Protein AF-A0A353GJW1-F1 (afdb_monomer)

Foldseek 3Di:
DAFEEEEEWFADPQAAIFHLLLLLLLVVLCVVLRHHYAYEYAQAKTPFDADPVVRDTPPPDIDGRQVRVCVSVVNRYDYLQPDDLVVGQEYEYGHGNSNLRRQADDPGHGNPSVLVNLVRCQVVLHAYEYEALRVLNVLQNCLVVQAEFEQADDPVSQVSSVVSNYHYDHDALLAWDADPVSNYIYHNQVVHDPDSVSNSNHSSNRSVSNSVND

Sequence (214 aa):
MPKKIAVVLAGCGRMDGSEVHESTLSLLYLAQGGALYHCFAPNDPQVAVIDNLTGKVSEGATRNQMVEAARIARGKIQPLADLEPSEFDGLVVPGGSGGFKNLSVGPGNVHPQLRRVVEGFYNAGKPMAFICIAPVLAARVLGVQGVELTIGNDAETAAEIERTGAHHIVARVNECVADETLKVVSTPAYMLGPGIADIAAGIQSCIKKLLSWA

Structure (mmCIF, N/CA/C/O backbone):
data_AF-A0A353GJW1-F1
#
_entry.id   AF-A0A353GJW1-F1
#
loop_
_atom_site.group_PDB
_atom_site.id
_atom_site.type_symbol
_atom_site.label_atom_id
_atom_site.label_alt_id
_atom_site.label_comp_id
_atom_site.label_asym_id
_atom_site.label_entity_id
_atom_site.label_seq_id
_atom_site.pdbx_PDB_ins_code
_atom_site.Cartn_x
_atom_site.Cartn_y
_atom_site.Cartn_z
_atom_site.occupancy
_atom_site.B_iso_or_equiv
_atom_site.auth_seq_id
_atom_site.auth_comp_id
_atom_site.auth_asym_id
_atom_site.auth_atom_id
_atom_site.pdbx_PDB_model_num
ATOM 1 N N . MET A 1 1 ? -19.516 -8.562 14.162 1.00 74.81 1 MET A N 1
ATOM 2 C CA . MET A 1 1 ? -19.303 -9.067 12.786 1.00 74.81 1 MET A CA 1
ATOM 3 C C . MET A 1 1 ? -17.832 -8.882 12.440 1.00 74.81 1 MET A C 1
ATOM 5 O O . MET A 1 1 ? -17.256 -7.939 12.975 1.00 74.81 1 MET A O 1
ATOM 9 N N . PRO A 1 2 ? -17.209 -9.774 11.651 1.00 89.50 2 PRO A N 1
ATOM 10 C CA . PRO A 1 2 ? -15.817 -9.594 11.243 1.00 89.50 2 PRO A CA 1
ATOM 11 C C . PRO A 1 2 ? -15.678 -8.326 10.392 1.00 89.50 2 PRO A C 1
ATOM 13 O O . PRO A 1 2 ? -16.561 -8.041 9.581 1.00 89.50 2 PRO A O 1
ATOM 16 N N . LYS A 1 3 ? -14.587 -7.579 10.591 1.00 96.62 3 LYS A N 1
ATOM 17 C CA . LYS A 1 3 ? -14.282 -6.371 9.811 1.00 96.62 3 LYS A CA 1
ATOM 18 C C . LYS A 1 3 ? -14.011 -6.740 8.357 1.00 96.62 3 LYS A C 1
ATOM 20 O O . LYS A 1 3 ? -13.364 -7.757 8.111 1.00 96.62 3 LYS A O 1
ATOM 25 N N . LYS A 1 4 ? -14.483 -5.939 7.406 1.00 98.44 4 LYS A N 1
ATOM 26 C CA . LYS A 1 4 ? -14.217 -6.102 5.971 1.00 98.44 4 LYS A CA 1
ATOM 27 C C . LYS A 1 4 ? -13.158 -5.109 5.524 1.00 98.44 4 LYS A C 1
ATOM 29 O O . LYS A 1 4 ? -13.408 -3.914 5.517 1.00 98.44 4 LYS A O 1
ATOM 34 N N . ILE A 1 5 ? -11.995 -5.581 5.103 1.00 98.88 5 ILE A N 1
ATOM 35 C CA . ILE A 1 5 ? -10.879 -4.718 4.710 1.00 98.88 5 ILE A CA 1
ATOM 36 C C . ILE A 1 5 ? -10.639 -4.816 3.202 1.00 98.88 5 ILE A C 1
ATOM 38 O O . ILE A 1 5 ? -10.465 -5.907 2.657 1.00 98.88 5 ILE A O 1
ATOM 42 N N . ALA A 1 6 ? -10.631 -3.676 2.517 1.00 98.88 6 ALA A N 1
ATOM 43 C CA . ALA A 1 6 ? -10.235 -3.603 1.118 1.00 98.88 6 ALA A CA 1
ATOM 44 C C . ALA A 1 6 ? -8.705 -3.619 1.017 1.00 98.88 6 ALA A C 1
ATOM 46 O O . ALA A 1 6 ? -8.023 -2.923 1.767 1.00 98.88 6 ALA A O 1
ATOM 47 N N . VAL A 1 7 ? -8.155 -4.392 0.083 1.00 98.94 7 VAL A N 1
ATOM 48 C CA . VAL A 1 7 ? -6.709 -4.458 -0.174 1.00 98.94 7 VAL A CA 1
ATOM 49 C C . VAL A 1 7 ? -6.456 -4.103 -1.631 1.00 98.94 7 VAL A C 1
ATOM 51 O O . VAL A 1 7 ? -6.882 -4.834 -2.521 1.00 98.94 7 VAL A O 1
ATOM 54 N N . VAL A 1 8 ? -5.771 -2.991 -1.892 1.00 98.88 8 VAL A N 1
ATOM 55 C CA . VAL A 1 8 ? -5.487 -2.535 -3.260 1.00 98.88 8 VAL A CA 1
ATOM 56 C C . VAL A 1 8 ? -4.106 -3.012 -3.690 1.00 98.88 8 VAL A C 1
ATOM 58 O O . VAL A 1 8 ? -3.094 -2.623 -3.116 1.00 98.88 8 VAL A O 1
ATOM 61 N N . LEU A 1 9 ? -4.082 -3.852 -4.718 1.00 98.88 9 LEU A N 1
ATOM 62 C CA . LEU A 1 9 ? -2.896 -4.377 -5.381 1.00 98.88 9 LEU A CA 1
ATOM 63 C C . LEU A 1 9 ? -2.731 -3.723 -6.762 1.00 98.88 9 LEU A C 1
ATOM 65 O O . LEU A 1 9 ? -3.650 -3.096 -7.286 1.00 98.88 9 LEU A O 1
ATOM 69 N N . ALA A 1 10 ? -1.562 -3.893 -7.372 1.00 98.12 10 ALA A N 1
ATOM 70 C CA . ALA A 1 10 ? -1.230 -3.278 -8.656 1.00 98.12 10 ALA A CA 1
ATOM 71 C C . ALA A 1 10 ? -0.235 -4.122 -9.467 1.00 98.12 10 ALA A C 1
ATOM 73 O O . ALA A 1 10 ? 0.774 -3.613 -9.943 1.00 98.12 10 ALA A O 1
ATOM 74 N N . GLY A 1 11 ? -0.491 -5.427 -9.587 1.00 98.56 11 GLY A N 1
ATOM 75 C CA . GLY A 1 11 ? 0.393 -6.422 -10.211 1.00 98.56 11 GLY A CA 1
ATOM 76 C C . GLY A 1 11 ? 1.009 -7.386 -9.190 1.00 98.56 11 GLY A C 1
ATOM 77 O O . GLY A 1 11 ? 0.570 -7.439 -8.040 1.00 98.56 11 GLY A O 1
ATOM 78 N N . CYS A 1 12 ? 2.022 -8.160 -9.593 1.00 98.75 12 CYS A N 1
ATOM 79 C CA . CYS A 1 12 ? 2.624 -9.206 -8.756 1.00 98.75 12 CYS A CA 1
ATOM 80 C C . CYS A 1 12 ? 4.153 -9.274 -8.913 1.00 98.75 12 CYS A C 1
ATOM 82 O O . CYS A 1 12 ? 4.675 -10.075 -9.688 1.00 98.75 12 CYS A O 1
ATOM 84 N N . GLY A 1 13 ? 4.870 -8.470 -8.126 1.00 98.06 13 GLY A N 1
ATOM 85 C CA . GLY A 1 13 ? 6.331 -8.399 -8.132 1.00 98.06 13 GLY A CA 1
ATOM 86 C C . GLY A 1 13 ? 6.818 -6.989 -7.814 1.00 98.06 13 GLY A C 1
ATOM 87 O O . GLY A 1 13 ? 6.349 -6.033 -8.407 1.00 98.06 13 GLY A O 1
ATOM 88 N N . ARG A 1 14 ? 7.795 -6.827 -6.911 1.00 96.94 14 ARG A N 1
ATOM 89 C CA . ARG A 1 14 ? 8.234 -5.505 -6.414 1.00 96.94 14 ARG A CA 1
ATOM 90 C C . ARG A 1 14 ? 8.489 -4.460 -7.509 1.00 96.94 14 ARG A C 1
ATOM 92 O O . ARG A 1 14 ? 8.188 -3.293 -7.293 1.00 96.94 14 ARG A O 1
ATOM 99 N N . MET A 1 15 ? 9.105 -4.846 -8.628 1.00 97.94 15 MET A N 1
ATOM 100 C CA . MET A 1 15 ? 9.609 -3.901 -9.636 1.00 97.94 15 MET A CA 1
ATOM 101 C C . MET A 1 15 ? 8.583 -3.502 -10.698 1.00 97.94 15 MET A C 1
ATOM 103 O O . MET A 1 15 ? 8.747 -2.451 -11.318 1.00 97.94 15 MET A O 1
ATOM 107 N N . ASP A 1 16 ? 7.526 -4.292 -10.882 1.00 97.88 16 ASP A N 1
ATOM 108 C CA . ASP A 1 16 ? 6.492 -4.074 -11.899 1.00 97.88 16 ASP A CA 1
ATOM 109 C C . ASP A 1 16 ? 5.045 -4.205 -11.381 1.00 97.88 16 ASP A C 1
ATOM 111 O O . ASP A 1 16 ? 4.102 -3.946 -12.125 1.00 97.88 16 ASP A O 1
ATOM 115 N N . GLY A 1 17 ? 4.865 -4.497 -10.091 1.00 98.44 17 GLY A N 1
ATOM 116 C CA . GLY A 1 17 ? 3.597 -4.458 -9.376 1.00 98.44 17 GLY A CA 1
ATOM 117 C C . GLY A 1 17 ? 3.741 -4.435 -7.850 1.00 98.44 17 GLY A C 1
ATOM 118 O O . GLY A 1 17 ? 4.700 -3.872 -7.311 1.00 98.44 17 GLY A O 1
ATOM 119 N N . SER A 1 18 ? 2.764 -5.001 -7.138 1.00 98.75 18 SER A N 1
ATOM 120 C CA . SER A 1 18 ? 2.784 -5.038 -5.671 1.00 98.75 18 SER A CA 1
ATOM 121 C C . SER A 1 18 ? 3.902 -5.934 -5.139 1.00 98.75 18 SER A C 1
ATOM 123 O O . SER A 1 18 ? 4.177 -7.003 -5.693 1.00 98.75 18 SER A O 1
ATOM 125 N N . GLU A 1 19 ? 4.538 -5.514 -4.046 1.00 98.75 19 GLU A N 1
ATOM 126 C CA . GLU A 1 19 ? 5.542 -6.319 -3.350 1.00 98.75 19 GLU A CA 1
ATOM 127 C C . GLU A 1 19 ? 4.873 -7.558 -2.728 1.00 98.75 19 GLU A C 1
ATOM 129 O O . GLU A 1 19 ? 3.849 -7.463 -2.043 1.00 98.75 19 GLU A O 1
ATOM 134 N N . VAL A 1 20 ? 5.409 -8.742 -3.028 1.00 98.88 20 VAL A N 1
ATOM 135 C CA . VAL A 1 20 ? 4.725 -10.016 -2.774 1.00 98.88 20 VAL A CA 1
ATOM 136 C C . VAL A 1 20 ? 4.729 -10.359 -1.287 1.00 98.88 20 VAL A C 1
ATOM 138 O O . VAL A 1 20 ? 3.709 -10.822 -0.770 1.00 98.88 20 VAL A O 1
ATOM 141 N N . HIS A 1 21 ? 5.829 -10.132 -0.570 1.00 98.81 21 HIS A N 1
ATOM 142 C CA . HIS A 1 21 ? 5.887 -10.424 0.860 1.00 98.81 21 HIS A CA 1
ATOM 143 C C . HIS A 1 21 ? 5.059 -9.423 1.671 1.00 98.81 21 HIS A C 1
ATOM 145 O O . HIS A 1 21 ? 4.290 -9.843 2.525 1.00 98.81 21 HIS A O 1
ATOM 151 N N . GLU A 1 22 ? 5.124 -8.127 1.375 1.00 98.81 22 GLU A N 1
ATOM 152 C CA . GLU A 1 22 ? 4.308 -7.092 2.013 1.00 98.81 22 GLU A CA 1
ATOM 153 C C . GLU A 1 22 ? 2.820 -7.387 1.834 1.00 98.81 22 GLU A C 1
ATOM 155 O O . GLU A 1 22 ? 2.052 -7.351 2.799 1.00 98.81 22 GLU A O 1
ATOM 160 N N . SER A 1 23 ? 2.420 -7.748 0.611 1.00 98.88 23 SER A N 1
ATOM 161 C CA . SER A 1 23 ? 1.039 -8.117 0.307 1.00 98.88 23 SER A CA 1
ATOM 162 C C . SER A 1 23 ? 0.625 -9.367 1.082 1.00 98.88 23 SER A C 1
ATOM 164 O O . SER A 1 23 ? -0.380 -9.352 1.786 1.00 98.88 23 SER A O 1
ATOM 166 N N . THR A 1 24 ? 1.406 -10.448 1.015 1.00 98.81 24 THR A N 1
ATOM 167 C CA . THR A 1 24 ? 1.061 -11.714 1.688 1.00 98.81 24 THR A CA 1
ATOM 168 C C . THR A 1 24 ? 1.075 -11.607 3.214 1.00 98.81 24 THR A C 1
ATOM 170 O O . THR A 1 24 ? 0.185 -12.162 3.856 1.00 98.81 24 THR A O 1
ATOM 173 N N . LEU A 1 25 ? 2.005 -10.850 3.802 1.00 98.94 25 LEU A N 1
ATOM 174 C CA . LEU A 1 25 ? 2.036 -10.546 5.236 1.00 98.94 25 LEU A CA 1
ATOM 175 C C . LEU A 1 25 ? 0.826 -9.708 5.655 1.00 98.94 25 LEU A C 1
ATOM 177 O O . LEU A 1 25 ? 0.208 -10.001 6.675 1.00 98.94 25 LEU A O 1
ATOM 181 N N . SER A 1 26 ? 0.431 -8.720 4.850 1.00 98.94 26 SER A N 1
ATOM 182 C CA . SER A 1 26 ? -0.784 -7.939 5.110 1.00 98.94 26 SER A CA 1
ATOM 183 C C . SER A 1 26 ? -2.020 -8.838 5.146 1.00 98.94 26 SER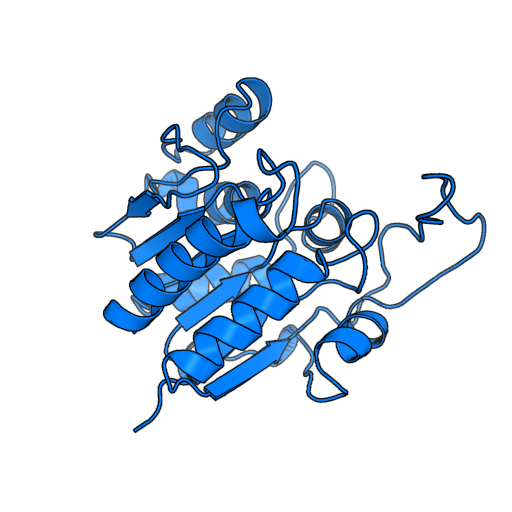 A C 1
ATOM 185 O O . SER A 1 26 ? -2.771 -8.817 6.119 1.00 98.94 26 SER A O 1
ATOM 187 N N . LEU A 1 27 ? -2.196 -9.698 4.135 1.00 98.88 27 LEU A N 1
ATOM 188 C CA . LEU A 1 27 ? -3.304 -10.660 4.080 1.00 98.88 27 LEU A CA 1
ATOM 189 C C . LEU A 1 27 ? -3.275 -11.648 5.258 1.00 98.88 27 LEU A C 1
ATOM 191 O O . LEU A 1 27 ? -4.321 -11.952 5.835 1.00 98.88 27 LEU A O 1
ATOM 195 N N . LEU A 1 28 ? -2.087 -12.129 5.637 1.00 98.88 28 LEU A N 1
ATOM 196 C CA . LEU A 1 28 ? -1.892 -13.008 6.789 1.00 98.88 28 LEU A CA 1
ATOM 197 C C . LEU A 1 28 ? -2.346 -12.335 8.087 1.00 98.88 28 LEU A C 1
ATOM 199 O O . LEU A 1 28 ? -3.123 -12.924 8.838 1.00 98.88 28 LEU A O 1
ATOM 203 N N . TYR A 1 29 ? -1.881 -11.116 8.361 1.00 98.88 29 TYR A N 1
ATOM 204 C CA . TYR A 1 29 ? -2.186 -10.430 9.616 1.00 98.88 29 TYR A CA 1
ATOM 205 C C . TYR A 1 29 ? -3.624 -9.922 9.686 1.00 98.88 29 TYR A C 1
ATOM 207 O O . TYR A 1 29 ? -4.198 -9.914 10.774 1.00 98.88 29 TYR A O 1
ATOM 215 N N . LEU A 1 30 ? -4.244 -9.596 8.548 1.00 98.88 30 LEU A N 1
ATOM 216 C CA . LEU A 1 30 ? -5.685 -9.347 8.478 1.00 98.88 30 LEU A CA 1
ATOM 217 C C . LEU A 1 30 ? -6.474 -10.599 8.883 1.00 98.88 30 LEU A C 1
ATOM 219 O O . LEU A 1 30 ? -7.337 -10.525 9.759 1.00 98.88 30 LEU A O 1
ATOM 223 N N . ALA A 1 31 ? -6.132 -11.760 8.312 1.00 98.56 31 ALA A N 1
ATOM 224 C CA . ALA A 1 31 ? -6.790 -13.025 8.640 1.00 98.56 31 ALA A CA 1
ATOM 225 C C . ALA A 1 31 ? -6.571 -13.441 10.104 1.00 98.56 31 ALA A C 1
ATOM 227 O O . ALA A 1 31 ? -7.519 -13.837 10.780 1.00 98.56 31 ALA A O 1
ATOM 228 N N . GLN A 1 32 ? -5.345 -13.321 10.624 1.00 98.44 32 GLN A N 1
ATOM 229 C CA . GLN A 1 32 ? -5.043 -13.603 12.034 1.00 98.44 32 GLN A CA 1
ATOM 230 C C . GLN A 1 32 ? -5.756 -12.642 12.994 1.00 98.44 32 GLN A C 1
ATOM 232 O O . GLN A 1 32 ? -6.098 -13.036 14.106 1.00 98.44 32 GLN A O 1
ATOM 237 N N . GLY A 1 33 ? -6.009 -11.404 12.565 1.00 98.19 33 GLY A N 1
ATOM 238 C CA . GLY A 1 33 ? -6.818 -10.427 13.292 1.00 98.19 33 GLY A CA 1
ATOM 239 C C . GLY A 1 33 ? -8.331 -10.663 13.207 1.00 98.19 33 GLY A C 1
ATOM 240 O O . GLY A 1 33 ? -9.094 -9.866 13.744 1.00 98.19 33 GLY A O 1
ATOM 241 N N . GLY A 1 34 ? -8.784 -11.731 12.537 1.00 98.06 34 GLY A N 1
ATOM 242 C CA . GLY A 1 34 ? -10.202 -12.073 12.396 1.00 98.06 34 GLY A CA 1
ATOM 243 C C . GLY A 1 34 ? -10.969 -11.222 11.377 1.00 98.06 34 GLY A C 1
ATOM 244 O O . GLY A 1 34 ? -12.201 -11.273 11.349 1.00 98.06 34 GLY A O 1
ATOM 245 N N . ALA A 1 35 ? -10.272 -10.441 10.547 1.00 98.50 35 ALA A N 1
ATOM 246 C CA . ALA A 1 35 ? -10.883 -9.662 9.479 1.00 98.50 35 ALA A CA 1
ATOM 247 C C . ALA A 1 35 ? -11.085 -10.505 8.211 1.00 98.50 35 ALA A C 1
ATOM 249 O O . ALA A 1 35 ? -10.291 -11.387 7.877 1.00 98.50 35 ALA A O 1
ATOM 250 N N . LEU A 1 36 ? -12.143 -10.187 7.472 1.00 98.25 36 LEU A N 1
ATOM 251 C CA . LEU A 1 36 ? -12.298 -10.575 6.077 1.00 98.25 36 LEU A CA 1
ATOM 252 C C . LEU A 1 36 ? -11.596 -9.534 5.209 1.00 98.25 36 LEU A C 1
ATOM 254 O O . LEU A 1 36 ? -11.666 -8.341 5.499 1.00 98.25 36 LEU A O 1
ATOM 258 N N . TYR A 1 37 ? -10.959 -9.967 4.126 1.00 98.50 37 TYR A N 1
ATOM 259 C CA . TYR A 1 37 ? -10.363 -9.056 3.155 1.00 98.50 37 TYR A CA 1
ATOM 260 C C . TYR A 1 37 ? -10.869 -9.327 1.743 1.00 98.50 37 TYR A C 1
ATOM 262 O O . TYR A 1 37 ? -11.179 -10.466 1.387 1.00 98.50 37 TYR A O 1
ATOM 270 N N . HIS A 1 38 ? -10.917 -8.273 0.934 1.00 98.69 38 HIS A N 1
ATOM 271 C CA . HIS A 1 38 ? -11.225 -8.345 -0.490 1.00 98.69 38 HIS A CA 1
ATOM 272 C C . HIS A 1 38 ? -10.155 -7.586 -1.265 1.00 98.69 38 HIS A C 1
ATOM 274 O O . HIS A 1 38 ? -9.867 -6.427 -0.965 1.00 98.69 38 HIS A O 1
ATOM 280 N N . CYS A 1 39 ? -9.546 -8.256 -2.241 1.00 98.88 39 CYS A N 1
ATOM 281 C CA . CYS A 1 39 ? -8.506 -7.654 -3.057 1.00 98.88 39 CYS A CA 1
ATOM 282 C C . CYS A 1 39 ? -9.117 -6.909 -4.244 1.00 98.88 39 CYS A C 1
ATOM 284 O O . CYS A 1 39 ? -10.052 -7.395 -4.885 1.00 98.88 39 CYS A O 1
ATOM 286 N N . PHE A 1 40 ? -8.515 -5.778 -4.584 1.00 98.94 40 PHE A N 1
ATOM 287 C CA . PHE A 1 40 ? -8.857 -4.955 -5.732 1.00 98.94 40 PHE A CA 1
ATOM 288 C C . PHE A 1 40 ? -7.594 -4.584 -6.499 1.00 98.94 40 PHE A C 1
ATOM 290 O O . PHE A 1 40 ? -6.527 -4.469 -5.903 1.00 98.94 40 PHE A O 1
ATOM 297 N N . ALA A 1 41 ? -7.701 -4.377 -7.805 1.00 98.75 41 ALA A N 1
ATOM 298 C CA . ALA A 1 41 ? -6.618 -3.813 -8.607 1.00 98.75 41 ALA A CA 1
ATOM 299 C C . ALA A 1 41 ? -7.181 -3.076 -9.828 1.00 98.75 41 ALA A C 1
ATOM 301 O O . ALA A 1 41 ? -8.248 -3.459 -10.321 1.00 98.75 41 ALA A O 1
ATOM 302 N N . PRO A 1 42 ? -6.503 -2.035 -10.340 1.00 98.44 42 PRO A N 1
ATOM 303 C CA . PRO A 1 42 ? -6.869 -1.448 -11.623 1.00 98.44 42 PRO A CA 1
ATOM 304 C C . PRO A 1 42 ? -6.844 -2.522 -12.717 1.00 98.44 42 PRO A C 1
ATOM 306 O O . PRO A 1 42 ? -5.900 -3.309 -12.803 1.00 98.44 42 PRO A O 1
ATOM 309 N N . ASN A 1 43 ? -7.872 -2.572 -13.565 1.00 98.25 43 ASN A N 1
ATOM 310 C CA . ASN A 1 43 ? -7.882 -3.458 -14.731 1.00 98.25 43 ASN A CA 1
ATOM 311 C C . ASN A 1 43 ? -7.183 -2.782 -15.921 1.00 98.25 43 ASN A C 1
ATOM 313 O O . ASN A 1 43 ? -7.755 -2.639 -16.999 1.00 98.25 43 ASN A O 1
ATOM 317 N N . ASP A 1 44 ? -5.942 -2.360 -15.695 1.00 96.88 44 ASP A N 1
ATOM 318 C CA . ASP A 1 44 ? -5.150 -1.554 -16.619 1.00 96.88 44 ASP A CA 1
ATOM 319 C C . ASP A 1 44 ? -3.823 -2.257 -16.959 1.00 96.88 44 ASP A C 1
ATOM 321 O O . ASP A 1 44 ? -3.380 -3.153 -16.228 1.00 96.88 44 ASP A O 1
ATOM 325 N N . PRO A 1 45 ? -3.151 -1.891 -18.065 1.00 97.62 45 PRO A N 1
ATOM 326 C CA . PRO A 1 45 ? -1.794 -2.353 -18.342 1.00 97.62 45 PRO A CA 1
ATOM 327 C C . PRO A 1 45 ? -0.812 -1.959 -17.225 1.00 97.62 45 PRO A C 1
ATOM 329 O O . PRO A 1 45 ? -0.937 -0.894 -16.618 1.00 97.62 45 PRO A O 1
ATOM 332 N N . GLN A 1 46 ? 0.195 -2.795 -16.962 1.00 97.62 46 GLN A N 1
ATOM 333 C CA . GLN A 1 46 ? 1.363 -2.375 -16.179 1.00 97.62 46 GLN A CA 1
ATOM 334 C C . GLN A 1 46 ? 2.176 -1.346 -16.977 1.00 97.62 46 GLN A C 1
ATOM 336 O O . GLN A 1 46 ? 2.291 -1.459 -18.198 1.00 97.62 46 GLN A O 1
ATOM 341 N N . VAL A 1 47 ? 2.799 -0.386 -16.288 1.00 95.62 47 VAL A N 1
ATOM 342 C CA . VAL A 1 47 ? 3.658 0.638 -16.918 1.00 95.62 47 VAL A CA 1
ATOM 343 C C . VAL A 1 47 ? 4.879 0.012 -17.601 1.00 95.62 47 VAL A C 1
ATOM 345 O O . VAL A 1 47 ? 5.334 0.495 -18.634 1.00 95.62 47 VAL A O 1
ATOM 348 N N . ALA A 1 48 ? 5.409 -1.069 -17.029 1.00 96.62 48 ALA A N 1
ATOM 349 C CA . ALA A 1 48 ? 6.466 -1.885 -17.610 1.00 96.62 48 ALA A CA 1
ATOM 350 C C . ALA A 1 48 ? 6.335 -3.331 -17.118 1.00 96.62 48 ALA A C 1
ATOM 352 O O . ALA A 1 48 ? 5.696 -3.596 -16.097 1.00 96.62 48 ALA A O 1
ATOM 353 N N . VAL A 1 49 ? 6.972 -4.261 -17.825 1.00 98.31 49 VAL A N 1
ATOM 354 C CA . VAL A 1 49 ? 7.195 -5.634 -17.359 1.00 98.31 49 VAL A CA 1
ATOM 355 C C . VAL A 1 49 ? 8.680 -5.777 -17.078 1.00 98.31 49 VAL A C 1
ATOM 357 O O . VAL A 1 49 ? 9.499 -5.487 -17.952 1.00 98.31 49 VAL A O 1
ATOM 360 N N . ILE A 1 50 ? 9.035 -6.191 -15.865 1.00 98.31 50 ILE A N 1
ATOM 361 C CA . ILE A 1 50 ? 10.432 -6.292 -15.439 1.00 98.31 50 ILE A CA 1
ATOM 362 C C . ILE A 1 50 ? 10.790 -7.764 -15.241 1.00 98.31 50 ILE A C 1
ATOM 364 O O . ILE A 1 50 ? 10.055 -8.523 -14.613 1.00 98.31 50 ILE A O 1
ATOM 368 N N . ASP A 1 51 ? 11.940 -8.170 -15.772 1.00 97.94 51 ASP A N 1
ATOM 369 C CA . ASP A 1 51 ? 12.555 -9.433 -15.383 1.00 97.94 51 ASP A CA 1
ATOM 370 C C . ASP A 1 51 ? 13.220 -9.248 -14.018 1.00 97.94 51 ASP A C 1
ATOM 372 O O . ASP A 1 51 ? 14.224 -8.544 -13.883 1.00 97.94 51 ASP A O 1
ATOM 376 N N . ASN A 1 52 ? 12.663 -9.893 -12.993 1.00 95.94 52 ASN A N 1
ATOM 377 C CA . ASN A 1 52 ? 13.150 -9.723 -11.633 1.00 95.94 52 ASN A CA 1
ATOM 378 C C . ASN A 1 52 ? 14.529 -10.344 -11.365 1.00 95.94 52 ASN A C 1
ATOM 380 O O . ASN A 1 52 ? 15.141 -9.987 -10.360 1.00 95.94 52 ASN A O 1
ATOM 384 N N . LEU A 1 53 ? 15.035 -11.220 -12.242 1.00 97.19 53 LEU A N 1
ATOM 385 C CA . LEU A 1 53 ? 16.391 -11.767 -12.136 1.00 97.19 53 LEU A CA 1
ATOM 386 C C . LEU A 1 53 ? 17.439 -10.753 -12.591 1.00 97.19 53 LEU A C 1
ATOM 388 O O . LEU A 1 53 ? 18.497 -10.635 -11.977 1.00 97.19 53 LEU A O 1
ATOM 392 N N . THR A 1 54 ? 17.151 -10.026 -13.670 1.00 97.31 54 THR A N 1
ATOM 393 C CA . THR A 1 54 ? 18.106 -9.092 -14.286 1.00 97.31 54 THR A CA 1
ATOM 394 C C . THR A 1 54 ? 17.857 -7.632 -13.915 1.00 97.31 54 THR A C 1
ATOM 396 O O . THR A 1 54 ? 18.740 -6.798 -14.111 1.00 97.31 54 THR A O 1
ATOM 399 N N . GLY A 1 55 ? 16.668 -7.304 -13.404 1.00 96.50 55 GLY A N 1
ATOM 400 C CA . GLY A 1 55 ? 16.225 -5.935 -13.131 1.00 96.50 55 GLY A CA 1
ATOM 401 C C . GLY A 1 55 ? 15.924 -5.117 -14.390 1.00 96.50 55 GLY A C 1
ATOM 402 O O . GLY A 1 55 ? 15.752 -3.903 -14.299 1.00 96.50 55 GLY A O 1
ATOM 403 N N . LYS A 1 56 ? 15.886 -5.755 -15.566 1.00 97.75 56 LYS A N 1
ATOM 404 C CA . LYS A 1 56 ? 15.709 -5.086 -16.859 1.00 97.75 56 LYS A CA 1
ATOM 405 C C . LYS A 1 56 ? 14.265 -5.155 -17.337 1.00 97.75 56 LYS A C 1
ATOM 407 O O . LYS A 1 56 ? 13.531 -6.095 -17.033 1.00 97.75 56 LYS A O 1
ATOM 412 N N . VAL A 1 57 ? 13.883 -4.159 -18.132 1.00 97.75 57 VAL A N 1
ATOM 413 C CA . VAL A 1 57 ? 12.614 -4.177 -18.863 1.00 97.75 57 VAL A CA 1
ATOM 414 C C . VAL A 1 57 ? 12.617 -5.353 -19.840 1.00 97.75 57 VAL A C 1
ATOM 416 O O . VAL A 1 57 ? 13.581 -5.568 -20.573 1.00 97.75 57 VAL A O 1
ATOM 419 N N . SER A 1 58 ? 11.534 -6.126 -19.831 1.00 97.44 58 SER A N 1
ATOM 420 C CA . SER A 1 58 ? 11.264 -7.162 -20.826 1.00 97.44 58 SER A CA 1
ATOM 421 C C . SER A 1 58 ? 10.656 -6.506 -22.065 1.00 97.44 58 SER A C 1
ATOM 423 O O . SER A 1 58 ? 9.441 -6.334 -22.145 1.00 97.44 58 SER A O 1
ATOM 425 N N . GLU A 1 59 ? 11.506 -6.091 -23.004 1.00 96.06 59 GLU A N 1
ATOM 426 C CA . GLU A 1 59 ? 11.086 -5.368 -24.211 1.00 96.06 59 GLU A CA 1
ATOM 427 C C . GLU A 1 59 ? 9.973 -6.102 -24.976 1.00 96.06 59 GLU A C 1
ATOM 429 O O . GLU A 1 59 ? 10.047 -7.307 -25.223 1.00 96.06 59 GLU A O 1
ATOM 434 N N . GLY A 1 60 ? 8.918 -5.368 -25.340 1.00 95.19 60 GLY A N 1
ATOM 435 C CA . GLY A 1 60 ? 7.751 -5.893 -26.059 1.00 95.19 60 GLY A CA 1
ATOM 436 C C . GLY A 1 60 ? 6.769 -6.726 -25.222 1.00 95.19 60 GLY A C 1
ATOM 437 O O . GLY A 1 60 ? 5.695 -7.063 -25.720 1.00 95.19 60 GLY A O 1
ATOM 438 N N . ALA A 1 61 ? 7.082 -7.041 -23.961 1.00 97.25 61 ALA A N 1
ATOM 439 C CA . ALA A 1 61 ? 6.160 -7.746 -23.078 1.00 97.25 61 ALA A CA 1
ATOM 440 C C . ALA A 1 61 ? 5.119 -6.791 -22.476 1.00 97.25 61 ALA A C 1
ATOM 442 O O . ALA A 1 61 ? 5.442 -5.698 -22.013 1.00 97.25 61 ALA A O 1
ATOM 443 N N . THR A 1 62 ? 3.866 -7.240 -22.414 1.00 97.88 62 THR A N 1
ATOM 444 C CA . THR A 1 62 ? 2.776 -6.529 -21.739 1.00 97.88 62 THR A CA 1
ATOM 445 C C . THR A 1 62 ? 2.092 -7.444 -20.730 1.00 97.88 62 THR A C 1
ATOM 447 O O . THR A 1 62 ? 2.014 -8.661 -20.907 1.00 97.88 62 THR A O 1
ATOM 450 N N . ARG A 1 63 ? 1.622 -6.852 -19.631 1.00 98.50 63 ARG A N 1
ATOM 451 C CA . ARG A 1 63 ? 0.848 -7.520 -18.580 1.00 98.50 63 ARG A CA 1
ATOM 452 C C . ARG A 1 63 ? -0.235 -6.579 -18.075 1.00 98.50 63 ARG A C 1
ATOM 454 O O . ARG A 1 63 ? -0.099 -5.362 -18.188 1.00 98.50 63 ARG A O 1
ATOM 461 N N . ASN A 1 64 ? -1.297 -7.146 -17.515 1.00 98.69 64 ASN A N 1
ATOM 462 C CA . ASN A 1 64 ? -2.385 -6.400 -16.890 1.00 98.69 64 ASN A CA 1
ATOM 463 C C . ASN A 1 64 ? -2.258 -6.479 -15.363 1.00 98.69 64 ASN A C 1
ATOM 465 O O . ASN A 1 64 ? -2.020 -7.556 -14.813 1.00 98.69 64 ASN A O 1
ATOM 469 N N . GLN A 1 65 ? -2.428 -5.343 -14.690 1.00 98.56 65 GLN A N 1
ATOM 470 C CA . GLN A 1 65 ? -2.236 -5.205 -13.248 1.00 98.56 65 GLN A CA 1
ATOM 471 C C . GLN A 1 65 ? -3.157 -6.136 -12.447 1.00 98.56 65 GLN A C 1
ATOM 473 O O . GLN A 1 65 ? -2.688 -6.831 -11.546 1.00 98.56 65 GLN A O 1
ATOM 478 N N . MET A 1 66 ? -4.450 -6.199 -12.782 1.00 98.69 66 MET A N 1
ATOM 479 C CA . MET A 1 66 ? -5.424 -7.050 -12.092 1.00 98.69 66 MET A CA 1
ATOM 480 C C . MET A 1 66 ? -5.187 -8.539 -12.361 1.00 98.69 66 MET A C 1
ATOM 482 O O . MET A 1 66 ? -5.235 -9.339 -11.424 1.00 98.69 66 MET A O 1
ATOM 486 N N . VAL A 1 67 ? -4.890 -8.916 -13.609 1.00 98.88 67 VAL A N 1
ATOM 487 C CA . VAL A 1 67 ? -4.585 -10.312 -13.977 1.00 98.88 67 VAL A CA 1
ATOM 488 C C . VAL A 1 67 ? -3.374 -10.826 -13.201 1.00 98.88 67 VAL A C 1
ATOM 490 O O . VAL A 1 67 ? -3.412 -11.925 -12.650 1.00 98.88 67 VAL A O 1
ATOM 493 N N . GLU A 1 68 ? -2.316 -10.025 -13.096 1.00 98.88 68 GLU A N 1
ATOM 494 C CA . GLU A 1 68 ? -1.124 -10.420 -12.350 1.00 98.88 68 GLU A CA 1
ATOM 495 C C . GLU A 1 68 ? -1.364 -10.388 -10.834 1.00 98.88 68 GLU A C 1
ATOM 497 O O . GLU A 1 68 ? -0.990 -11.331 -10.137 1.00 98.88 68 GLU A O 1
ATOM 502 N N . ALA A 1 69 ? -2.068 -9.381 -10.306 1.00 98.81 69 ALA A N 1
ATOM 503 C CA . ALA A 1 69 ? -2.442 -9.315 -8.889 1.00 98.81 69 ALA A CA 1
ATOM 504 C C . ALA A 1 69 ? -3.335 -10.491 -8.442 1.00 98.81 69 ALA A C 1
ATOM 506 O O . ALA A 1 69 ? -3.274 -10.916 -7.283 1.00 98.81 69 ALA A O 1
ATOM 507 N N . ALA A 1 70 ? -4.114 -11.086 -9.354 1.00 98.75 70 ALA A N 1
ATOM 508 C CA . ALA A 1 70 ? -4.905 -12.286 -9.082 1.00 98.75 70 ALA A CA 1
ATOM 509 C C . ALA A 1 70 ? -4.048 -13.475 -8.608 1.00 98.75 70 ALA A C 1
ATOM 511 O O . ALA A 1 70 ? -4.562 -14.346 -7.903 1.00 98.75 70 ALA A O 1
ATOM 512 N N . ARG A 1 71 ? -2.745 -13.503 -8.933 1.00 98.88 71 ARG A N 1
ATOM 513 C CA . ARG A 1 71 ? -1.792 -14.506 -8.425 1.00 98.88 71 ARG A CA 1
ATOM 514 C C . ARG A 1 71 ? -1.649 -14.422 -6.905 1.00 98.88 71 ARG A C 1
ATOM 516 O O . ARG A 1 71 ? -1.745 -15.448 -6.236 1.00 98.88 71 ARG A O 1
ATOM 523 N N . ILE A 1 72 ? -1.497 -13.209 -6.363 1.00 98.81 72 ILE A N 1
ATOM 524 C CA . ILE A 1 72 ? -1.440 -12.952 -4.912 1.00 98.81 72 ILE A CA 1
ATOM 525 C C . ILE A 1 72 ? -2.791 -13.300 -4.275 1.00 98.81 72 ILE A C 1
ATOM 527 O O . ILE A 1 72 ? -2.854 -14.013 -3.276 1.00 98.81 72 ILE A O 1
ATOM 531 N N . ALA A 1 73 ? -3.887 -12.849 -4.891 1.00 98.56 73 ALA A N 1
ATOM 532 C CA . ALA A 1 73 ? -5.244 -13.007 -4.365 1.00 98.56 73 ALA A CA 1
ATOM 533 C C . ALA A 1 73 ? -5.866 -14.402 -4.588 1.00 98.56 73 ALA A C 1
ATOM 535 O O . ALA A 1 73 ? -7.030 -14.621 -4.245 1.00 98.56 73 ALA A O 1
ATOM 536 N N . ARG A 1 74 ? -5.135 -15.354 -5.187 1.00 98.44 74 ARG A N 1
ATOM 537 C CA . ARG A 1 74 ? -5.634 -16.697 -5.553 1.00 98.44 74 ARG A CA 1
ATOM 538 C C . ARG A 1 74 ? -6.947 -16.645 -6.355 1.00 98.44 74 ARG A C 1
ATOM 540 O O . ARG A 1 74 ? -7.875 -17.407 -6.089 1.00 98.44 74 ARG A O 1
ATOM 547 N N . GLY A 1 75 ? -7.035 -15.707 -7.297 1.00 98.31 75 GLY A N 1
ATOM 548 C CA . GLY A 1 75 ? -8.210 -15.472 -8.144 1.00 98.31 75 GLY A CA 1
ATOM 549 C C . GLY A 1 75 ? -9.354 -14.686 -7.489 1.00 98.31 75 GLY A C 1
ATOM 550 O O . GLY A 1 75 ? -10.318 -14.363 -8.173 1.00 98.31 75 GLY A O 1
ATOM 551 N N . LYS A 1 76 ? -9.272 -14.346 -6.195 1.00 98.44 76 LYS A N 1
ATOM 552 C CA . LYS A 1 76 ? -10.310 -13.588 -5.473 1.00 98.44 76 LYS A CA 1
ATOM 553 C C . LYS A 1 76 ? -10.016 -12.088 -5.497 1.00 98.44 76 LYS A C 1
ATOM 555 O O . LYS A 1 76 ? -9.618 -11.512 -4.487 1.00 98.44 76 LYS A O 1
ATOM 560 N N . ILE A 1 77 ? -10.169 -11.478 -6.666 1.00 98.75 77 ILE A N 1
ATOM 561 C CA . ILE A 1 77 ? -9.883 -10.059 -6.893 1.00 98.75 77 ILE A CA 1
ATOM 562 C C . ILE A 1 77 ? -10.959 -9.421 -7.773 1.00 98.75 77 ILE A C 1
ATOM 564 O O . ILE A 1 77 ? -11.497 -10.082 -8.661 1.00 98.75 77 ILE A O 1
ATOM 568 N N . GLN A 1 78 ? -11.262 -8.148 -7.532 1.00 98.75 78 GLN A N 1
ATOM 569 C CA . GLN A 1 78 ? -12.216 -7.355 -8.313 1.00 98.75 78 GLN A CA 1
ATOM 570 C C . GLN A 1 78 ? -11.544 -6.111 -8.924 1.00 98.75 78 GLN A C 1
ATOM 572 O O . GLN A 1 78 ? -10.484 -5.689 -8.450 1.00 98.75 78 GLN A O 1
ATOM 577 N N . PRO A 1 79 ? -12.126 -5.513 -9.977 1.00 98.69 79 PRO A N 1
ATOM 578 C CA . PRO A 1 79 ? -11.650 -4.240 -10.505 1.00 98.69 79 PRO A CA 1
ATOM 579 C C . PRO A 1 79 ? -11.697 -3.144 -9.435 1.00 98.69 79 PRO A C 1
ATOM 581 O O . PRO A 1 79 ? -12.684 -3.011 -8.717 1.00 98.69 79 PRO A O 1
ATOM 584 N N . LEU A 1 80 ? -10.660 -2.308 -9.345 1.00 98.75 80 LEU A N 1
ATOM 585 C CA . LEU A 1 80 ? -10.618 -1.184 -8.396 1.00 98.75 80 LEU A CA 1
ATOM 586 C C . LEU A 1 80 ? -11.723 -0.144 -8.654 1.00 98.75 80 LEU A C 1
ATOM 588 O O . LEU A 1 80 ? -12.130 0.573 -7.739 1.00 98.75 80 LEU A O 1
ATOM 592 N N . ALA A 1 81 ? -12.236 -0.077 -9.882 1.00 98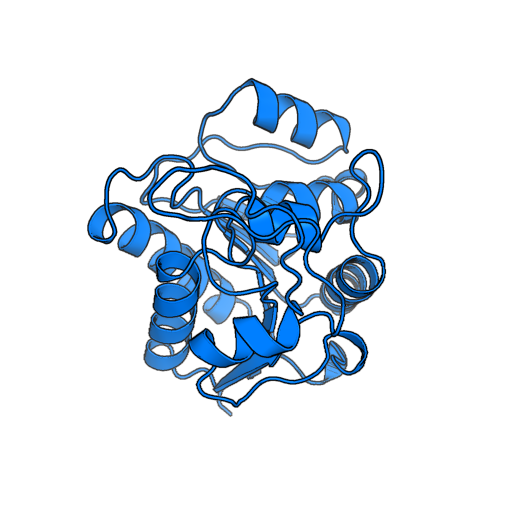.38 81 ALA A N 1
ATOM 593 C CA . ALA A 1 81 ? -13.402 0.730 -10.225 1.00 98.38 81 ALA A CA 1
ATOM 594 C C . ALA A 1 81 ? -14.658 0.334 -9.425 1.00 98.38 81 ALA A C 1
ATOM 596 O O . ALA A 1 81 ? -15.441 1.218 -9.096 1.00 98.38 81 ALA A O 1
ATOM 597 N N . ASP A 1 82 ? -14.787 -0.941 -9.046 1.00 98.44 82 ASP A N 1
ATOM 598 C CA . ASP A 1 82 ? -15.962 -1.490 -8.355 1.00 98.44 82 ASP A CA 1
ATOM 599 C C .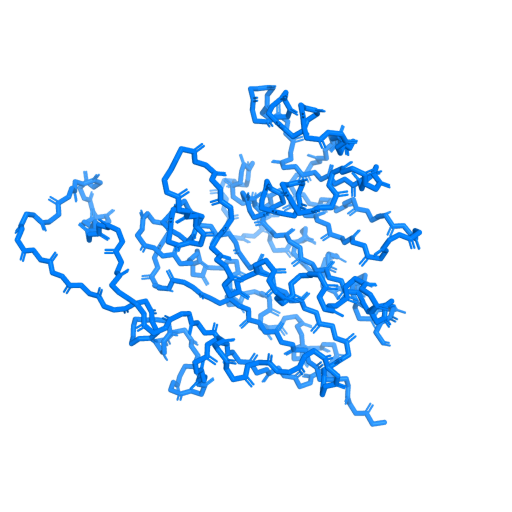 ASP A 1 82 ? -15.852 -1.383 -6.823 1.00 98.44 82 ASP A C 1
ATOM 601 O O . ASP A 1 82 ? -16.765 -1.772 -6.098 1.00 98.44 82 ASP A O 1
ATOM 605 N N . LEU A 1 83 ? -14.720 -0.894 -6.299 1.00 98.69 83 LEU A N 1
ATOM 606 C CA . LEU A 1 83 ? -14.544 -0.709 -4.862 1.00 98.69 83 LEU A CA 1
ATOM 607 C C . LEU A 1 83 ? -15.413 0.454 -4.375 1.00 98.69 83 LEU A C 1
ATOM 609 O O . LEU A 1 83 ? -15.116 1.615 -4.677 1.00 98.69 83 LEU A O 1
ATOM 613 N N . GLU A 1 84 ? -16.419 0.138 -3.564 1.00 98.25 84 GLU A N 1
ATOM 614 C CA . GLU A 1 84 ? -17.256 1.099 -2.850 1.00 98.25 84 GLU A CA 1
ATOM 615 C C . GLU A 1 84 ? -16.792 1.249 -1.391 1.00 98.25 84 GLU A C 1
ATOM 617 O O . GLU A 1 84 ? -17.019 0.352 -0.575 1.00 98.25 84 GLU A O 1
ATOM 622 N N . PRO A 1 85 ? -16.154 2.376 -1.003 1.00 98.19 85 PRO A N 1
ATOM 623 C CA . PRO A 1 85 ? -15.625 2.565 0.353 1.00 98.19 85 PRO A CA 1
ATOM 624 C C . PRO A 1 85 ? -16.664 2.401 1.467 1.00 98.19 85 PRO A C 1
ATOM 626 O O . PRO A 1 85 ? -16.314 2.083 2.602 1.00 98.19 85 PRO A O 1
ATOM 629 N N . SER A 1 86 ? -17.952 2.601 1.177 1.00 97.31 86 SER A N 1
ATOM 630 C CA . SER A 1 86 ? -19.053 2.410 2.126 1.00 97.31 86 SER A CA 1
ATOM 631 C C . SER A 1 86 ? -19.211 0.951 2.585 1.00 97.31 86 SER A C 1
ATOM 633 O O . SER A 1 86 ? -19.623 0.744 3.726 1.00 97.31 86 SER A O 1
ATOM 635 N N . GLU A 1 87 ? -18.803 -0.036 1.780 1.00 98.12 87 GLU A N 1
ATOM 636 C CA . GLU A 1 87 ? -18.969 -1.476 2.052 1.00 98.12 87 GLU A CA 1
ATOM 637 C C . GLU A 1 87 ? -17.851 -2.108 2.902 1.00 98.12 87 GLU A C 1
AT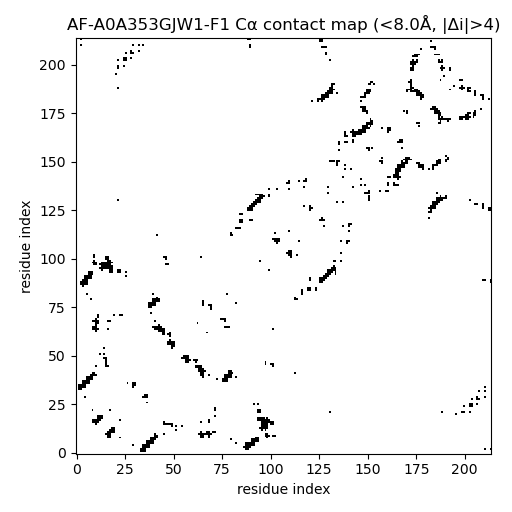OM 639 O O . GLU A 1 87 ? -17.962 -3.267 3.319 1.00 98.12 87 GLU A O 1
ATOM 644 N N . PHE A 1 88 ? -16.781 -1.356 3.163 1.00 98.75 88 PHE A N 1
ATOM 645 C CA . PHE A 1 88 ? -15.574 -1.815 3.854 1.00 98.75 88 PHE A CA 1
ATOM 646 C C . PHE A 1 88 ? -15.321 -1.016 5.125 1.00 98.75 88 PHE A C 1
ATOM 648 O O . PHE A 1 88 ? -15.664 0.152 5.194 1.00 98.75 88 PHE A O 1
ATOM 655 N N . ASP A 1 89 ? -14.686 -1.610 6.122 1.00 98.81 89 ASP A N 1
ATOM 656 C CA . ASP A 1 89 ? -14.338 -0.975 7.395 1.00 98.81 89 ASP A CA 1
ATOM 657 C C . ASP A 1 89 ? -12.926 -0.366 7.385 1.00 98.81 89 ASP A C 1
ATOM 659 O O . ASP A 1 89 ? -12.581 0.402 8.273 1.00 98.81 89 ASP A O 1
ATOM 663 N N . GLY A 1 90 ? -12.102 -0.672 6.378 1.00 98.75 90 GLY A N 1
ATOM 664 C CA . GLY A 1 90 ? -10.771 -0.086 6.226 1.00 98.75 90 GLY A CA 1
ATOM 665 C C . GLY A 1 90 ? -10.090 -0.456 4.910 1.00 98.75 90 GLY A C 1
ATOM 666 O O . GLY A 1 90 ? -10.592 -1.288 4.148 1.00 98.75 90 GLY A O 1
ATOM 667 N N . LEU A 1 91 ? -8.942 0.167 4.656 1.00 98.94 91 LEU A N 1
ATOM 668 C CA . LEU A 1 91 ? -8.156 0.031 3.427 1.00 98.94 91 LEU A CA 1
ATOM 669 C C . LEU A 1 91 ? -6.707 -0.353 3.741 1.00 98.94 91 LEU A C 1
ATOM 671 O O . LEU A 1 91 ? -6.112 0.184 4.670 1.00 98.94 91 LEU A O 1
ATOM 675 N N . VAL A 1 92 ? -6.111 -1.217 2.924 1.00 98.94 92 VAL A N 1
ATOM 676 C CA . VAL A 1 92 ? -4.669 -1.496 2.914 1.00 98.94 92 VAL A CA 1
ATOM 677 C C . VAL A 1 92 ? -4.123 -1.310 1.503 1.00 98.94 92 VAL A C 1
ATOM 679 O O . VAL A 1 92 ? -4.672 -1.859 0.546 1.00 98.94 92 VAL A O 1
ATOM 682 N N . VAL A 1 93 ? -3.010 -0.591 1.379 1.00 98.88 93 VAL A N 1
ATOM 683 C CA . VAL A 1 93 ? -2.245 -0.445 0.134 1.00 98.88 93 VAL A CA 1
ATOM 684 C C . VAL A 1 93 ? -0.799 -0.896 0.386 1.00 98.88 93 VAL A C 1
ATOM 686 O O . VAL A 1 93 ? -0.012 -0.140 0.968 1.00 98.88 93 VAL A O 1
ATOM 689 N N . PRO A 1 94 ? -0.437 -2.136 -0.001 1.00 98.81 94 PRO A N 1
ATOM 690 C CA . PRO A 1 94 ? 0.945 -2.606 0.023 1.00 98.81 94 PRO A CA 1
ATOM 691 C C . PRO A 1 94 ? 1.839 -1.802 -0.929 1.00 98.81 94 PRO A C 1
ATOM 693 O O . PRO A 1 94 ? 1.352 -1.161 -1.864 1.00 98.81 94 PRO A O 1
ATOM 696 N N . GLY A 1 95 ? 3.152 -1.859 -0.718 1.00 98.25 95 GLY A N 1
ATOM 697 C CA . GLY A 1 95 ? 4.116 -1.189 -1.577 1.00 98.25 95 GLY A CA 1
ATOM 698 C C . GLY A 1 95 ? 4.520 -2.008 -2.799 1.00 98.25 95 GLY A C 1
ATOM 699 O O . GLY A 1 95 ? 3.739 -2.755 -3.392 1.00 98.25 95 GLY A O 1
ATOM 700 N N . GLY A 1 96 ? 5.785 -1.840 -3.183 1.00 97.62 96 GLY A N 1
ATOM 701 C CA . GLY A 1 96 ? 6.334 -2.254 -4.474 1.00 97.62 96 GLY A CA 1
ATOM 702 C C . GLY A 1 96 ? 6.528 -1.042 -5.380 1.00 97.62 96 GLY A C 1
ATOM 703 O O . GLY A 1 96 ? 5.610 -0.254 -5.593 1.00 97.62 96 GLY A O 1
ATOM 704 N N . SER A 1 97 ? 7.735 -0.872 -5.918 1.00 95.94 97 SER A N 1
ATOM 705 C CA . SER A 1 97 ? 8.049 0.251 -6.806 1.00 95.94 97 SER A CA 1
ATOM 706 C C . SER A 1 97 ? 7.276 0.179 -8.124 1.00 95.94 97 SER A C 1
ATOM 708 O O . SER A 1 97 ? 6.893 1.213 -8.667 1.00 95.94 97 SER A O 1
ATOM 710 N N . GLY A 1 98 ? 6.992 -1.025 -8.618 1.00 92.31 98 GLY A N 1
ATOM 711 C CA . GLY A 1 98 ? 6.091 -1.232 -9.744 1.00 92.31 98 GLY A CA 1
ATOM 712 C C . GLY A 1 98 ? 4.648 -0.880 -9.402 1.00 92.31 98 GLY A C 1
ATOM 713 O O . GLY A 1 98 ? 3.999 -0.170 -10.161 1.00 92.31 98 GLY A O 1
ATOM 714 N N . GLY A 1 99 ? 4.178 -1.282 -8.220 1.00 93.62 99 GLY A N 1
ATOM 715 C CA . GLY A 1 99 ? 2.851 -0.942 -7.717 1.00 93.62 99 GLY A CA 1
ATOM 716 C C . GLY A 1 99 ? 2.667 0.566 -7.576 1.00 93.62 99 GLY A C 1
ATOM 717 O O . GLY A 1 99 ? 1.677 1.106 -8.055 1.00 93.62 99 GLY A O 1
ATOM 718 N N . PHE A 1 100 ? 3.665 1.267 -7.035 1.00 96.12 100 PHE A N 1
ATOM 719 C CA . PHE A 1 100 ? 3.688 2.728 -6.985 1.00 96.12 100 PHE A CA 1
ATOM 720 C C . PHE A 1 100 ? 3.586 3.367 -8.374 1.00 96.12 100 PHE A C 1
ATOM 722 O O . PHE A 1 100 ? 2.788 4.284 -8.562 1.00 96.12 100 PHE A O 1
ATOM 729 N N . LYS A 1 101 ? 4.355 2.876 -9.356 1.00 95.38 101 LYS A N 1
ATOM 730 C CA . L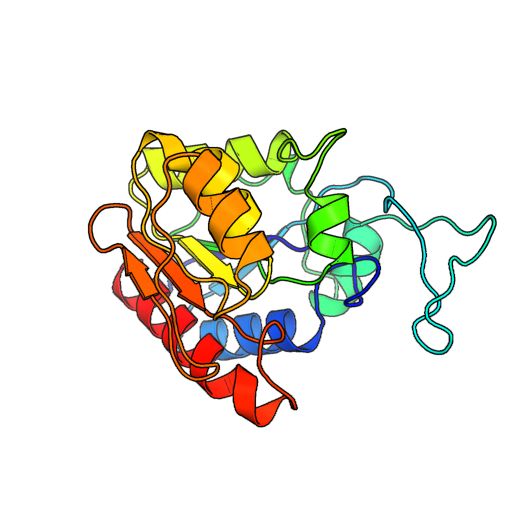YS A 1 101 ? 4.306 3.375 -10.742 1.00 95.38 101 LYS A CA 1
ATOM 731 C C . LYS A 1 101 ? 2.944 3.127 -11.387 1.00 95.38 101 LYS A C 1
ATOM 733 O O . LYS A 1 101 ? 2.403 4.033 -12.003 1.00 95.38 101 LYS A O 1
ATOM 738 N N . ASN A 1 102 ? 2.390 1.932 -11.212 1.00 96.56 102 ASN A N 1
ATOM 739 C CA . ASN A 1 102 ? 1.091 1.528 -11.748 1.00 96.56 102 ASN A CA 1
ATOM 740 C C . ASN A 1 102 ? -0.078 2.306 -11.116 1.00 96.56 102 ASN A C 1
ATOM 742 O O . ASN A 1 102 ? -1.051 2.628 -11.792 1.00 96.56 102 ASN A O 1
ATOM 746 N N . LEU A 1 103 ? 0.035 2.646 -9.830 1.0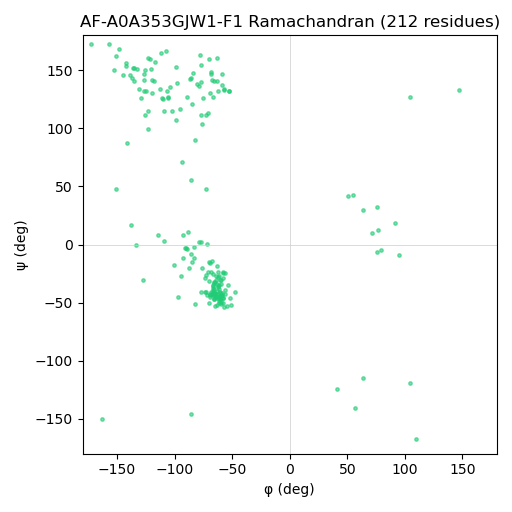0 96.69 103 LEU A N 1
ATOM 747 C CA . LEU A 1 103 ? -0.923 3.467 -9.083 1.00 96.69 103 LEU A CA 1
ATOM 748 C C . LEU A 1 103 ? -0.631 4.975 -9.180 1.00 96.69 103 LEU A C 1
ATOM 750 O O . LEU A 1 103 ? -1.259 5.775 -8.480 1.00 96.69 103 LEU A O 1
ATOM 754 N N . SER A 1 104 ? 0.282 5.371 -10.068 1.00 93.31 104 SER A N 1
ATOM 755 C CA . SER A 1 104 ? 0.581 6.759 -10.413 1.00 93.31 104 SER A CA 1
ATOM 756 C C . SER A 1 104 ? 0.269 7.031 -11.888 1.00 93.31 104 SER A C 1
ATOM 758 O O . SER A 1 104 ? 0.257 6.130 -12.719 1.00 93.31 104 SER A O 1
ATOM 760 N N . VAL A 1 105 ? 0.034 8.293 -12.239 1.00 83.44 105 VAL A N 1
ATOM 761 C CA . VAL A 1 105 ? -0.173 8.772 -13.609 1.00 83.44 105 VAL A CA 1
ATOM 762 C C . VAL A 1 105 ? 0.713 9.987 -13.884 1.00 83.44 105 VAL A C 1
ATOM 764 O O . VAL A 1 105 ? 0.776 10.926 -13.087 1.00 83.44 105 VAL A O 1
ATOM 767 N N . GLY A 1 106 ? 1.387 9.990 -15.038 1.00 67.50 106 GLY A N 1
ATOM 768 C CA . GLY A 1 106 ? 2.180 11.132 -15.507 1.00 67.50 106 GLY A CA 1
ATOM 769 C C . GLY A 1 106 ? 3.263 11.578 -14.506 1.00 67.50 106 GLY A C 1
ATOM 770 O O . GLY A 1 106 ? 3.885 10.714 -13.891 1.00 67.50 106 GLY A O 1
ATOM 771 N N . PRO A 1 107 ? 3.514 12.893 -14.327 1.00 58.38 107 PRO A N 1
ATOM 772 C CA . PRO A 1 107 ? 4.599 13.439 -13.498 1.00 58.38 107 PRO A CA 1
ATOM 773 C C . PRO A 1 107 ? 4.336 13.290 -11.984 1.00 58.38 107 PRO A C 1
ATOM 775 O O . PRO A 1 107 ? 4.473 14.238 -11.218 1.00 58.38 107 PRO A O 1
ATOM 778 N N . GLY A 1 108 ? 3.927 12.099 -11.542 1.00 61.59 108 GLY A N 1
ATOM 779 C CA . GLY A 1 108 ? 3.737 11.758 -10.137 1.00 61.59 108 GLY A CA 1
ATOM 780 C C . GLY A 1 108 ? 2.332 12.003 -9.584 1.00 61.59 108 GLY A C 1
ATOM 781 O O . GLY A 1 108 ? 2.174 12.035 -8.371 1.00 61.59 108 GLY A O 1
ATOM 782 N N . ASN A 1 109 ? 1.285 12.144 -10.398 1.00 84.06 109 ASN A N 1
ATOM 783 C CA . ASN A 1 109 ? -0.078 12.206 -9.853 1.00 84.06 109 ASN A CA 1
ATOM 784 C C . ASN A 1 109 ? -0.578 10.814 -9.448 1.00 84.06 109 ASN A C 1
ATOM 786 O O . ASN A 1 109 ? -0.119 9.809 -9.973 1.00 84.06 109 ASN A O 1
ATOM 790 N N . VAL A 1 110 ? -1.520 10.738 -8.509 1.00 95.94 110 VAL A N 1
ATOM 791 C CA . VAL A 1 110 ? -2.125 9.464 -8.078 1.00 95.94 110 VAL A CA 1
ATOM 792 C C . VAL A 1 110 ? -3.141 8.989 -9.116 1.00 95.94 110 VAL A C 1
ATOM 794 O O . VAL A 1 110 ? -3.905 9.801 -9.642 1.00 95.94 110 VAL A O 1
ATOM 797 N N . HIS A 1 111 ? -3.170 7.684 -9.398 1.00 96.50 111 HIS A N 1
ATOM 798 C CA . HIS A 1 111 ? -4.142 7.079 -10.307 1.00 96.50 111 HIS A CA 1
ATOM 799 C C . HIS A 1 111 ? -5.580 7.461 -9.904 1.00 96.50 111 HIS A C 1
ATOM 801 O O . HIS A 1 111 ? -5.924 7.315 -8.726 1.00 96.50 111 HIS A O 1
ATOM 807 N N . PRO A 1 112 ? -6.452 7.909 -10.832 1.00 96.38 112 PRO A N 1
ATOM 808 C CA . PRO A 1 112 ? -7.767 8.454 -10.480 1.00 96.38 112 PRO A CA 1
ATOM 809 C C . PRO A 1 112 ? -8.640 7.503 -9.654 1.00 96.38 112 PRO A C 1
ATOM 811 O O . PRO A 1 112 ? -9.294 7.932 -8.706 1.00 96.38 112 PRO A O 1
ATOM 814 N N . GLN A 1 113 ? -8.612 6.201 -9.963 1.00 97.75 113 GLN A N 1
ATOM 815 C CA . GLN A 1 113 ? -9.363 5.207 -9.189 1.00 97.75 113 GLN A CA 1
ATOM 816 C C . GLN A 1 113 ? -8.830 5.075 -7.755 1.00 97.75 113 GLN A C 1
ATOM 818 O O . GLN A 1 113 ? -9.626 4.958 -6.829 1.00 97.75 113 GLN A O 1
ATOM 823 N N . LEU A 1 114 ? -7.506 5.139 -7.557 1.00 98.31 114 LEU A N 1
ATOM 824 C CA . LEU A 1 114 ? -6.923 5.096 -6.216 1.00 98.31 114 LEU A CA 1
ATOM 825 C C . LEU A 1 114 ? -7.244 6.379 -5.447 1.00 98.31 114 LEU A C 1
ATOM 827 O O . LEU A 1 114 ? -7.639 6.297 -4.290 1.00 98.31 114 LEU A O 1
ATOM 831 N N . ARG A 1 115 ? -7.135 7.548 -6.093 1.00 98.19 115 ARG A N 1
ATOM 832 C CA . ARG A 1 115 ? -7.515 8.836 -5.496 1.00 98.19 115 ARG A CA 1
ATOM 833 C C . ARG A 1 115 ? -8.955 8.798 -4.979 1.00 98.19 115 ARG A C 1
ATOM 835 O O . ARG A 1 115 ? -9.163 9.045 -3.797 1.00 98.19 115 ARG A O 1
ATOM 842 N N . ARG A 1 116 ? -9.911 8.397 -5.829 1.00 98.38 116 ARG A N 1
ATOM 843 C CA . ARG A 1 116 ? -11.330 8.229 -5.463 1.00 98.38 116 ARG A CA 1
ATOM 844 C C . ARG A 1 116 ? -11.498 7.343 -4.229 1.00 98.38 116 ARG A C 1
ATOM 846 O O . ARG A 1 116 ? -12.268 7.672 -3.334 1.00 98.38 116 ARG A O 1
ATOM 853 N N . VAL A 1 117 ? -10.794 6.212 -4.193 1.00 98.69 117 VAL A N 1
ATOM 854 C CA . VAL A 1 117 ? -10.865 5.258 -3.081 1.00 98.69 117 VAL A CA 1
ATOM 855 C C . VAL A 1 117 ? -10.325 5.883 -1.796 1.00 98.69 117 VAL A C 1
ATOM 857 O O . VAL A 1 117 ? -11.040 5.899 -0.801 1.00 98.69 117 VAL A O 1
ATOM 860 N N . VAL A 1 118 ? -9.112 6.443 -1.813 1.00 98.75 118 VAL A N 1
ATOM 861 C CA . VAL A 1 118 ? -8.488 7.054 -0.625 1.00 98.75 118 VAL A CA 1
ATOM 862 C C . VAL A 1 118 ? -9.334 8.214 -0.093 1.00 98.75 118 VAL A C 1
ATOM 864 O O . VAL A 1 118 ? -9.628 8.254 1.099 1.00 98.75 118 VAL A O 1
ATOM 867 N N . GLU A 1 119 ? -9.803 9.109 -0.966 1.00 98.62 119 GLU A N 1
ATOM 868 C CA . GLU A 1 119 ? -10.706 10.207 -0.592 1.00 98.62 119 GLU A CA 1
ATOM 869 C C . GLU A 1 119 ? -12.031 9.679 -0.020 1.00 98.62 119 GLU A C 1
ATOM 871 O O . GLU A 1 119 ? -12.547 10.223 0.952 1.00 98.62 119 GLU A O 1
ATOM 876 N N . GLY A 1 120 ? -12.575 8.590 -0.568 1.00 98.75 120 GLY A N 1
ATOM 877 C CA . GLY A 1 120 ? -13.798 7.970 -0.065 1.00 98.75 120 GLY A CA 1
ATOM 878 C C . GLY A 1 120 ? -13.652 7.351 1.330 1.00 98.75 120 GLY A C 1
ATOM 879 O O . GLY A 1 120 ? -14.536 7.534 2.166 1.00 98.75 120 GLY A O 1
ATOM 880 N N . PHE A 1 121 ? -12.540 6.665 1.618 1.00 98.81 121 PHE A N 1
ATOM 881 C CA . PHE A 1 121 ? -12.246 6.160 2.968 1.00 98.81 121 PHE A CA 1
ATOM 882 C C . PHE A 1 121 ? -12.011 7.308 3.958 1.00 98.81 121 PHE A C 1
ATOM 884 O O . PHE A 1 121 ? -12.577 7.288 5.054 1.00 98.81 121 PHE A O 1
ATOM 891 N N . TYR A 1 122 ? -11.262 8.335 3.546 1.00 98.69 122 TYR A N 1
ATOM 892 C CA . TYR A 1 122 ? -11.040 9.549 4.330 1.00 98.69 122 TYR A CA 1
ATOM 893 C C . TYR A 1 122 ? -12.356 10.253 4.697 1.00 98.69 122 TYR A C 1
ATOM 895 O O . TYR A 1 122 ? -12.639 10.455 5.877 1.00 98.69 122 TYR A O 1
ATOM 903 N N . ASN A 1 123 ? -13.206 10.549 3.709 1.00 98.38 123 ASN A N 1
ATOM 904 C CA . ASN A 1 123 ? -14.490 11.230 3.913 1.00 98.38 123 ASN A CA 1
ATOM 905 C C . ASN A 1 123 ? -15.458 10.421 4.791 1.00 98.38 123 ASN A C 1
ATOM 907 O O . ASN A 1 123 ? -16.300 10.994 5.479 1.00 98.38 123 ASN A O 1
ATOM 911 N N . ALA A 1 124 ? -15.339 9.090 4.782 1.00 97.94 124 ALA A N 1
ATOM 912 C CA . ALA A 1 124 ? -16.112 8.202 5.644 1.00 97.94 124 ALA A CA 1
ATOM 913 C C . ALA A 1 124 ? -15.511 8.035 7.056 1.00 97.94 124 ALA A C 1
ATOM 915 O O . ALA A 1 124 ? -16.083 7.314 7.874 1.00 97.94 124 ALA A O 1
ATOM 916 N N . GLY A 1 125 ? -14.360 8.652 7.352 1.00 97.81 125 GLY A N 1
ATOM 917 C CA . GLY A 1 125 ? -13.657 8.514 8.630 1.00 97.81 125 GLY A CA 1
ATOM 918 C C . GLY A 1 125 ? -13.173 7.086 8.905 1.00 97.81 125 GLY A C 1
ATOM 919 O O . GLY A 1 125 ? -13.131 6.661 10.070 1.00 97.81 125 GLY A O 1
ATOM 920 N N . LYS A 1 126 ? -12.867 6.330 7.843 1.00 98.56 126 LYS A N 1
ATOM 921 C CA . LYS A 1 126 ? -12.470 4.920 7.899 1.00 98.56 126 LYS A CA 1
ATOM 922 C C . LYS A 1 126 ? -10.948 4.780 7.831 1.00 98.56 126 LYS A C 1
ATOM 924 O O . LYS A 1 126 ? -10.312 5.482 7.047 1.00 98.56 126 LYS A O 1
ATOM 929 N N . PRO A 1 127 ? -10.358 3.879 8.633 1.00 98.81 127 PRO A N 1
ATOM 930 C CA . PRO A 1 127 ? -8.915 3.751 8.728 1.00 98.81 127 PRO A CA 1
ATOM 931 C C . PRO A 1 127 ? -8.273 3.211 7.449 1.00 98.81 127 PRO A C 1
ATOM 933 O O . PRO A 1 127 ? -8.843 2.384 6.730 1.00 98.81 127 PRO A O 1
ATOM 936 N N . MET A 1 128 ? -7.045 3.653 7.197 1.00 98.94 128 MET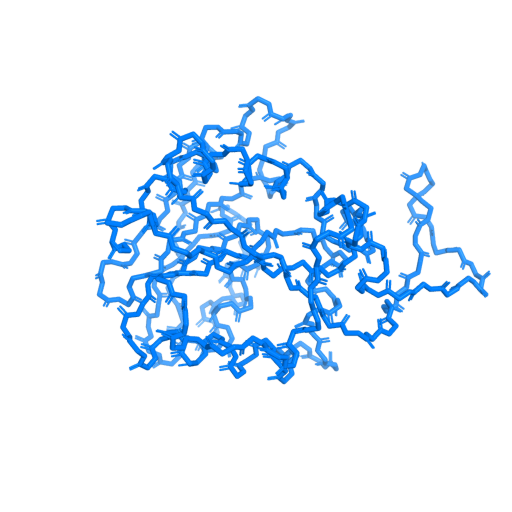 A N 1
ATOM 937 C CA . MET A 1 128 ? -6.260 3.279 6.022 1.00 98.94 128 MET A CA 1
ATOM 938 C C . MET A 1 128 ? -4.822 2.938 6.422 1.00 98.94 128 MET A C 1
ATOM 940 O O . MET A 1 128 ? -4.230 3.611 7.263 1.00 98.94 128 MET A O 1
ATOM 944 N N . ALA A 1 129 ? -4.250 1.909 5.801 1.00 98.94 129 ALA A N 1
ATOM 945 C CA . ALA A 1 129 ? -2.876 1.476 6.010 1.00 98.94 129 ALA A CA 1
ATOM 946 C C . ALA A 1 129 ? -2.071 1.541 4.708 1.00 98.94 129 ALA A C 1
ATOM 948 O O . ALA A 1 129 ? -2.488 0.986 3.690 1.00 98.94 129 ALA A O 1
ATOM 949 N N . PHE A 1 130 ? -0.892 2.160 4.755 1.00 98.88 130 PHE A N 1
ATOM 950 C CA . PHE A 1 130 ? 0.019 2.283 3.614 1.00 98.88 130 PHE A CA 1
ATOM 951 C C . PHE A 1 130 ? 1.401 1.733 3.967 1.00 98.88 130 PHE A C 1
ATOM 953 O O . PHE A 1 130 ? 1.958 2.045 5.016 1.00 98.88 130 PHE A O 1
ATOM 960 N N . ILE A 1 131 ? 1.968 0.894 3.105 1.00 98.94 131 ILE A N 1
ATOM 961 C CA . ILE A 1 131 ? 3.188 0.139 3.417 1.00 98.94 131 ILE A CA 1
ATOM 962 C C . ILE A 1 131 ? 4.295 0.501 2.422 1.00 98.94 131 ILE A C 1
ATOM 964 O O . ILE A 1 131 ? 4.038 0.660 1.226 1.00 98.94 131 ILE A O 1
ATOM 968 N N . CYS A 1 132 ? 5.535 0.601 2.911 1.00 98.56 132 CYS A N 1
ATOM 969 C CA . CYS A 1 132 ? 6.728 0.818 2.094 1.00 98.56 132 CYS A CA 1
ATOM 970 C C . CYS A 1 132 ? 6.696 2.166 1.370 1.00 98.56 132 CYS A C 1
ATOM 972 O O . CYS A 1 132 ? 6.720 3.199 2.028 1.00 98.56 132 CYS A O 1
ATOM 974 N N . ILE A 1 133 ? 6.633 2.176 0.039 1.00 98.31 133 ILE A N 1
ATOM 975 C CA . ILE A 1 133 ? 6.567 3.404 -0.768 1.00 98.31 133 ILE A CA 1
ATOM 976 C C . ILE A 1 133 ? 5.132 3.946 -0.928 1.00 98.31 133 ILE A C 1
ATOM 978 O O . ILE A 1 133 ? 4.935 5.102 -1.300 1.00 98.31 133 ILE A O 1
ATOM 982 N N . ALA A 1 134 ? 4.104 3.143 -0.623 1.00 98.44 134 ALA A N 1
ATOM 983 C CA . ALA A 1 134 ? 2.700 3.542 -0.754 1.00 98.44 134 ALA A CA 1
ATOM 984 C C . ALA A 1 134 ? 2.285 4.799 0.054 1.00 98.44 134 ALA A C 1
ATOM 986 O O . ALA A 1 134 ? 1.398 5.512 -0.421 1.00 98.44 134 ALA A O 1
ATOM 987 N N . PRO A 1 135 ? 2.899 5.147 1.207 1.00 98.62 135 PRO A N 1
ATOM 988 C CA . PRO A 1 135 ? 2.606 6.391 1.922 1.00 98.62 135 PRO A CA 1
ATOM 989 C C . PRO A 1 135 ? 2.833 7.661 1.086 1.00 98.62 135 PRO A C 1
ATOM 991 O O . PRO A 1 135 ? 2.150 8.655 1.308 1.00 98.62 135 PRO A O 1
ATOM 994 N N . VAL A 1 136 ? 3.691 7.630 0.057 1.00 97.94 136 VAL A N 1
ATOM 995 C CA . VAL A 1 136 ? 3.828 8.750 -0.897 1.00 97.94 136 VAL A CA 1
ATOM 996 C C . VAL A 1 136 ? 2.516 9.004 -1.654 1.00 97.94 136 VAL A C 1
ATOM 998 O O . VAL A 1 136 ? 2.152 10.152 -1.907 1.00 97.94 136 VAL A O 1
ATOM 1001 N N . LEU A 1 137 ? 1.767 7.949 -1.996 1.00 97.88 137 LEU A N 1
ATOM 1002 C CA . LEU A 1 137 ? 0.454 8.079 -2.641 1.00 97.88 137 LEU A CA 1
ATOM 1003 C C . LEU A 1 137 ? -0.567 8.683 -1.673 1.00 97.88 137 LEU A C 1
ATOM 1005 O O . LEU A 1 137 ? -1.334 9.553 -2.077 1.00 97.88 137 LEU A O 1
ATOM 1009 N N . ALA A 1 138 ? -0.540 8.271 -0.401 1.00 98.19 138 ALA A N 1
ATOM 1010 C CA . ALA A 1 138 ? -1.384 8.852 0.641 1.00 98.19 138 ALA A CA 1
ATOM 1011 C C . ALA A 1 138 ? -1.086 10.345 0.834 1.00 98.19 138 ALA A C 1
ATOM 1013 O O . ALA A 1 138 ? -2.013 11.147 0.809 1.00 9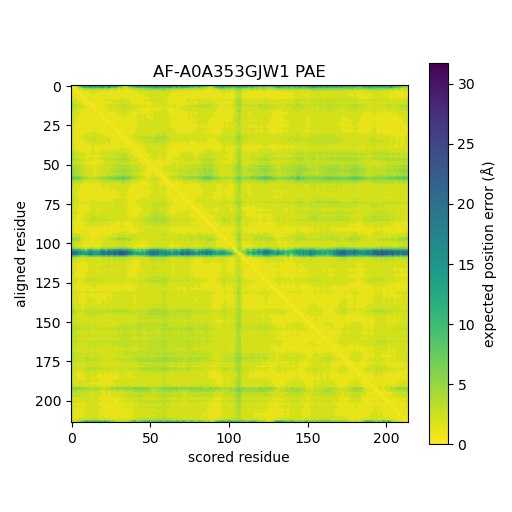8.19 138 ALA A O 1
ATOM 1014 N N . ALA A 1 139 ? 0.191 10.730 0.919 1.00 98.06 139 ALA A N 1
ATOM 1015 C CA . ALA A 1 139 ? 0.627 12.122 1.032 1.00 98.06 139 ALA A CA 1
ATOM 1016 C C . ALA A 1 139 ? 0.106 12.987 -0.131 1.00 98.06 139 ALA A C 1
ATOM 1018 O O . ALA A 1 139 ? -0.430 14.069 0.066 1.00 98.06 139 ALA A O 1
ATOM 1019 N N . ARG A 1 140 ? 0.147 12.481 -1.368 1.00 97.19 140 ARG A N 1
ATOM 1020 C CA . ARG A 1 140 ? -0.370 13.207 -2.546 1.00 97.19 140 ARG A CA 1
ATOM 1021 C C . ARG A 1 140 ? -1.896 13.355 -2.590 1.00 97.19 140 ARG A C 1
ATOM 1023 O O . ARG A 1 140 ? -2.409 14.142 -3.392 1.00 97.19 140 ARG A O 1
ATOM 1030 N N . VAL A 1 141 ? -2.631 12.578 -1.798 1.00 97.75 141 VAL A N 1
ATOM 1031 C CA . VAL A 1 141 ? -4.092 12.702 -1.677 1.00 97.75 141 VAL A CA 1
ATOM 1032 C C . VAL A 1 141 ? -4.469 13.529 -0.452 1.00 97.75 141 VAL A C 1
ATOM 1034 O O . VAL A 1 141 ? -5.306 14.415 -0.572 1.00 97.75 141 VAL A O 1
ATOM 1037 N N . LEU A 1 142 ? -3.836 13.252 0.689 1.00 98.44 142 LEU A N 1
ATOM 1038 C CA . LEU A 1 142 ? -4.220 13.742 2.014 1.00 98.44 142 LEU A CA 1
ATOM 1039 C C . LEU A 1 142 ? -3.248 14.782 2.600 1.00 98.44 142 LEU A C 1
ATOM 1041 O O . LEU A 1 142 ? -3.397 15.210 3.741 1.00 98.44 142 LEU A O 1
ATOM 1045 N N . GLY A 1 143 ? -2.220 15.181 1.851 1.00 97.75 143 GLY A N 1
ATOM 1046 C CA . GLY A 1 143 ? -1.176 16.082 2.339 1.00 97.75 143 GLY A CA 1
ATOM 1047 C C . GLY A 1 143 ? -1.708 17.456 2.721 1.00 97.75 143 GLY A C 1
ATOM 1048 O O . GLY A 1 143 ? -1.313 18.003 3.740 1.00 97.75 143 GLY A O 1
ATOM 1049 N N . VAL A 1 144 ? -2.703 17.981 2.002 1.00 97.44 144 VAL A N 1
ATOM 1050 C CA . VAL A 1 144 ? -3.322 19.271 2.359 1.00 97.44 144 VAL A CA 1
ATOM 1051 C C . VAL A 1 144 ? -4.118 19.214 3.672 1.00 97.44 144 VAL A C 1
ATOM 1053 O O . VAL A 1 144 ? -4.453 20.260 4.223 1.00 97.44 144 VAL A O 1
ATOM 1056 N N . GLN A 1 145 ? -4.415 18.013 4.181 1.00 98.25 145 GLN A N 1
ATOM 1057 C CA . GLN A 1 145 ? -5.011 17.778 5.496 1.00 98.25 145 GLN A CA 1
ATOM 1058 C C . GLN A 1 145 ? -3.958 17.611 6.607 1.00 98.25 145 GLN A C 1
ATOM 1060 O O . GLN A 1 145 ? -4.343 17.472 7.764 1.00 98.25 145 GLN A O 1
ATOM 1065 N N . GLY A 1 146 ? -2.661 17.633 6.279 1.00 98.38 146 GLY A N 1
ATOM 1066 C CA . GLY A 1 146 ? -1.573 17.502 7.251 1.00 98.38 146 GLY A CA 1
ATOM 1067 C C . GLY A 1 146 ? -1.358 16.077 7.761 1.00 98.38 146 GLY A C 1
ATOM 1068 O O . GLY A 1 146 ? -1.001 15.906 8.919 1.00 98.38 146 GLY A O 1
ATOM 1069 N N . VAL A 1 147 ? -1.608 15.054 6.931 1.00 98.69 147 VAL A N 1
ATOM 1070 C CA . VAL A 1 147 ? -1.482 13.645 7.351 1.00 98.69 147 VAL A CA 1
ATOM 1071 C C . VAL A 1 147 ? -0.086 13.307 7.876 1.00 98.69 147 VAL A C 1
ATOM 1073 O O . VAL A 1 147 ? 0.913 13.599 7.216 1.00 98.69 147 VAL A O 1
ATOM 1076 N N . GLU A 1 148 ? -0.016 12.633 9.024 1.00 98.81 148 GLU A N 1
ATOM 1077 C CA . GLU A 1 148 ? 1.233 12.086 9.566 1.00 98.81 148 GLU A CA 1
ATOM 1078 C C . GLU A 1 148 ? 1.488 10.662 9.049 1.00 98.81 148 GLU A C 1
ATOM 1080 O O . GLU A 1 148 ? 0.641 9.770 9.148 1.00 98.81 148 GLU A O 1
ATOM 1085 N N . LEU A 1 149 ? 2.671 10.416 8.481 1.00 98.75 149 LEU A N 1
ATOM 1086 C CA . LEU A 1 149 ? 3.030 9.111 7.917 1.00 98.75 149 LEU A CA 1
ATOM 1087 C C . LEU A 1 149 ? 4.545 8.886 7.851 1.00 98.75 149 LEU A C 1
ATOM 1089 O O . LEU A 1 149 ? 5.336 9.785 8.112 1.00 98.75 149 LEU A O 1
ATOM 1093 N N . THR A 1 150 ? 4.970 7.673 7.503 1.00 98.81 150 THR A N 1
ATOM 1094 C CA . THR A 1 150 ? 6.386 7.303 7.396 1.00 98.81 150 THR A CA 1
ATOM 1095 C C . THR A 1 150 ? 6.673 6.476 6.154 1.00 98.81 150 THR A C 1
ATOM 1097 O O . THR A 1 150 ? 5.885 5.607 5.787 1.00 98.81 150 THR A O 1
ATOM 1100 N N . ILE A 1 151 ? 7.841 6.700 5.552 1.00 98.62 151 ILE A N 1
ATOM 1101 C CA . ILE A 1 151 ? 8.476 5.775 4.599 1.00 98.62 151 ILE A CA 1
ATOM 1102 C C . ILE A 1 151 ? 9.790 5.201 5.147 1.00 98.62 151 ILE A C 1
ATOM 1104 O O . ILE A 1 151 ? 10.534 4.544 4.424 1.00 98.62 151 ILE A O 1
ATOM 1108 N N . GLY A 1 152 ? 10.102 5.445 6.423 1.00 98.50 152 GLY A N 1
ATOM 1109 C CA . GLY A 1 152 ? 11.388 5.117 7.028 1.00 98.50 152 GLY A CA 1
ATOM 1110 C C . GLY A 1 152 ? 12.260 6.352 7.215 1.00 98.50 152 GLY A C 1
ATOM 1111 O O . GLY A 1 152 ? 11.897 7.247 7.971 1.00 98.50 152 GLY A O 1
ATOM 1112 N N . ASN A 1 153 ? 13.435 6.383 6.585 1.00 98.38 153 ASN A N 1
ATOM 1113 C CA . ASN A 1 153 ? 14.431 7.439 6.793 1.00 98.38 153 ASN A CA 1
ATOM 1114 C C . ASN A 1 153 ? 15.108 7.942 5.502 1.00 98.38 153 ASN A C 1
ATOM 1116 O O . ASN A 1 153 ? 16.153 8.586 5.584 1.00 98.38 153 ASN A O 1
ATOM 1120 N N . ASP A 1 154 ? 14.529 7.671 4.328 1.00 98.38 154 ASP A N 1
ATOM 1121 C CA . ASP A 1 154 ? 15.042 8.209 3.066 1.00 98.38 154 ASP A CA 1
ATOM 1122 C C . ASP A 1 154 ? 14.739 9.712 2.956 1.00 98.38 154 ASP A C 1
ATOM 1124 O O . ASP A 1 154 ? 13.582 10.123 2.845 1.00 98.38 154 ASP A O 1
ATOM 1128 N N . ALA A 1 155 ? 15.782 10.541 3.023 1.00 98.19 155 ALA A N 1
ATOM 1129 C CA . ALA A 1 155 ? 15.638 11.993 3.122 1.00 98.19 155 ALA A CA 1
ATOM 1130 C C . ALA A 1 155 ? 15.023 12.629 1.864 1.00 98.19 155 ALA A C 1
ATOM 1132 O O . ALA A 1 155 ? 14.293 13.615 1.970 1.00 98.19 155 ALA A O 1
ATOM 1133 N N . GLU A 1 156 ? 15.302 12.074 0.682 1.00 97.94 156 GLU A N 1
ATOM 1134 C CA . GLU A 1 156 ? 14.762 12.586 -0.578 1.00 97.94 156 GLU A CA 1
ATOM 1135 C C . GLU A 1 156 ? 13.256 12.322 -0.666 1.00 97.94 156 GLU A C 1
ATOM 1137 O O . GLU A 1 156 ? 12.480 13.261 -0.856 1.00 97.94 156 GLU A O 1
ATOM 1142 N N . THR A 1 157 ? 12.829 11.081 -0.417 1.00 97.38 157 THR A N 1
ATOM 1143 C CA . THR A 1 157 ? 11.410 10.698 -0.412 1.00 97.38 157 THR A CA 1
ATOM 1144 C C . THR A 1 157 ? 10.639 11.428 0.690 1.00 97.38 157 THR A C 1
ATOM 1146 O O . THR A 1 157 ? 9.525 11.897 0.453 1.00 97.38 157 THR A O 1
ATOM 1149 N N . ALA A 1 158 ? 11.226 11.594 1.881 1.00 98.50 158 ALA A N 1
ATOM 1150 C CA . ALA A 1 158 ? 10.625 12.384 2.956 1.00 98.50 158 ALA A CA 1
ATOM 1151 C C . ALA A 1 158 ? 10.391 13.843 2.527 1.00 98.50 158 ALA A C 1
ATOM 1153 O O . ALA A 1 158 ? 9.308 14.383 2.738 1.00 98.50 158 ALA A O 1
ATOM 1154 N N . ALA A 1 159 ? 11.358 14.467 1.848 1.00 98.06 159 ALA A N 1
ATOM 1155 C CA . ALA A 1 159 ? 11.193 15.822 1.332 1.00 98.06 159 ALA A CA 1
ATOM 1156 C C . ALA A 1 159 ? 10.103 15.920 0.249 1.00 98.06 159 ALA A C 1
ATOM 1158 O O . ALA A 1 159 ? 9.442 16.953 0.147 1.00 98.06 159 ALA A O 1
ATOM 1159 N N . GLU A 1 160 ? 9.891 14.881 -0.567 1.00 95.56 160 GLU A N 1
ATOM 1160 C CA . GLU A 1 160 ? 8.760 14.842 -1.505 1.00 95.56 160 GLU A CA 1
ATOM 1161 C C . GLU A 1 160 ? 7.408 14.769 -0.792 1.00 95.56 160 GLU A C 1
ATOM 1163 O O . GLU A 1 160 ? 6.462 15.425 -1.227 1.00 95.56 160 GLU A O 1
ATOM 1168 N N . ILE A 1 161 ? 7.324 14.006 0.301 1.00 97.62 161 ILE A N 1
ATOM 1169 C CA . ILE A 1 161 ? 6.129 13.912 1.147 1.00 97.62 161 ILE A CA 1
ATOM 1170 C C . ILE A 1 161 ? 5.802 15.281 1.751 1.00 97.62 161 ILE A C 1
ATOM 1172 O O . ILE A 1 161 ? 4.682 15.758 1.578 1.00 97.62 161 ILE A O 1
ATOM 1176 N N . GLU A 1 162 ? 6.776 15.957 2.361 1.00 98.31 162 GLU A N 1
ATOM 1177 C CA . GLU A 1 162 ? 6.581 17.276 2.990 1.00 98.31 162 GLU A CA 1
ATOM 1178 C C . GLU A 1 162 ? 6.091 18.341 1.992 1.00 98.31 162 GLU A C 1
ATOM 1180 O O . GLU A 1 162 ? 5.258 19.185 2.318 1.00 98.31 162 GLU A O 1
ATOM 1185 N N . ARG A 1 163 ? 6.520 18.274 0.721 1.00 97.38 163 ARG A N 1
ATOM 1186 C CA . ARG A 1 163 ? 6.037 19.187 -0.339 1.00 97.38 163 ARG A CA 1
ATOM 1187 C C . ARG A 1 163 ? 4.540 19.057 -0.632 1.00 97.38 163 ARG A C 1
ATOM 1189 O O . ARG A 1 163 ? 3.973 19.957 -1.245 1.00 97.38 163 ARG A O 1
ATOM 1196 N N . THR A 1 164 ? 3.902 17.958 -0.230 1.00 96.75 164 THR A N 1
ATOM 1197 C CA . THR A 1 164 ? 2.450 17.769 -0.378 1.00 96.75 164 THR A CA 1
ATOM 1198 C C . THR A 1 164 ? 1.636 18.415 0.749 1.00 96.75 164 THR A C 1
ATOM 1200 O O . THR A 1 164 ? 0.416 18.502 0.625 1.00 96.75 164 THR A O 1
ATOM 1203 N N . GLY A 1 165 ? 2.293 18.858 1.829 1.00 98.25 165 GLY A N 1
ATOM 1204 C CA . GLY A 1 165 ? 1.669 19.314 3.076 1.00 98.25 165 GLY A CA 1
ATOM 1205 C C . GLY A 1 165 ? 1.555 18.232 4.159 1.00 98.25 165 GLY A C 1
ATOM 1206 O O . GLY A 1 165 ? 1.222 18.558 5.292 1.00 98.25 165 GLY A O 1
ATOM 1207 N N . ALA A 1 166 ? 1.838 16.967 3.827 1.00 98.50 166 ALA A N 1
ATOM 1208 C CA . ALA A 1 166 ? 1.919 15.871 4.794 1.00 98.50 166 ALA A CA 1
ATOM 1209 C C . ALA A 1 166 ? 3.149 16.006 5.708 1.00 98.50 166 ALA A C 1
ATOM 1211 O O . ALA A 1 166 ? 4.133 16.629 5.323 1.00 98.50 166 ALA A O 1
ATOM 1212 N N . HIS A 1 167 ? 3.122 15.341 6.861 1.00 98.69 167 HIS A N 1
ATOM 1213 C CA . HIS A 1 167 ? 4.214 15.317 7.832 1.00 98.69 167 HIS A CA 1
ATOM 1214 C C . HIS A 1 167 ? 4.880 13.939 7.866 1.00 98.69 167 HIS A C 1
ATOM 1216 O O . HIS A 1 167 ? 4.275 12.932 8.248 1.00 98.69 167 HIS A O 1
ATOM 1222 N N . HIS A 1 168 ? 6.144 13.881 7.460 1.00 98.81 168 HIS A N 1
ATOM 1223 C CA . HIS A 1 168 ? 6.941 12.670 7.484 1.00 98.81 168 HIS A CA 1
ATOM 1224 C C . HIS A 1 168 ? 7.587 12.461 8.858 1.00 98.81 168 HIS A C 1
ATOM 1226 O O . HIS A 1 168 ? 8.434 13.233 9.310 1.00 98.81 168 HIS A O 1
ATOM 1232 N N . ILE A 1 169 ? 7.275 11.331 9.481 1.00 98.81 169 ILE A N 1
ATOM 1233 C CA . ILE A 1 169 ? 7.852 10.904 10.752 1.00 98.81 169 ILE A CA 1
ATOM 1234 C C . ILE A 1 169 ? 8.843 9.771 10.489 1.00 98.81 169 ILE A C 1
ATOM 1236 O O . ILE A 1 169 ? 8.508 8.764 9.867 1.00 98.81 169 ILE A O 1
ATOM 1240 N N . VAL A 1 170 ? 10.082 9.910 10.963 1.00 98.62 170 VAL A N 1
ATOM 1241 C CA . VAL A 1 170 ? 11.089 8.848 10.822 1.00 98.62 170 VAL A CA 1
ATOM 1242 C C . VAL A 1 170 ? 10.717 7.653 11.698 1.00 98.62 170 VAL A C 1
ATOM 1244 O O . VAL A 1 170 ? 10.464 7.814 12.889 1.00 98.62 170 VAL A O 1
ATOM 1247 N N . ALA A 1 171 ? 10.735 6.451 11.120 1.00 98.25 171 ALA A N 1
ATOM 1248 C CA . ALA A 1 171 ? 10.444 5.204 11.824 1.00 98.25 171 ALA A CA 1
ATOM 1249 C C . ALA A 1 171 ? 11.435 4.097 11.448 1.00 98.25 171 ALA A C 1
ATOM 1251 O O . ALA A 1 171 ? 11.970 4.064 10.336 1.00 98.25 171 ALA A O 1
ATOM 1252 N N . ARG A 1 172 ? 11.673 3.161 12.370 1.00 98.31 172 ARG A N 1
ATOM 1253 C CA . ARG A 1 172 ? 12.458 1.946 12.110 1.00 98.31 172 ARG A CA 1
ATOM 1254 C C . ARG A 1 172 ? 11.623 0.912 11.349 1.00 98.31 172 ARG A C 1
ATOM 1256 O O . ARG A 1 172 ? 10.398 0.960 11.342 1.00 98.31 172 ARG A O 1
ATOM 1263 N N . VAL A 1 173 ? 12.289 -0.073 10.740 1.00 98.12 173 VAL A N 1
ATOM 1264 C CA . VAL A 1 173 ? 11.633 -1.140 9.951 1.00 98.12 173 VAL A CA 1
ATOM 1265 C C . VAL A 1 173 ? 10.533 -1.889 10.720 1.00 98.12 173 VAL A C 1
ATOM 1267 O O . VAL A 1 173 ? 9.527 -2.283 10.137 1.00 98.12 173 VAL A O 1
ATOM 1270 N N . ASN A 1 174 ? 10.711 -2.072 12.029 1.00 96.56 174 ASN A N 1
ATOM 1271 C CA . ASN A 1 174 ? 9.794 -2.801 12.901 1.00 96.56 174 ASN A CA 1
ATOM 1272 C C . ASN A 1 174 ? 8.741 -1.904 13.578 1.00 96.56 174 ASN A C 1
ATOM 1274 O O . ASN A 1 174 ? 8.022 -2.376 14.457 1.00 96.56 174 ASN A O 1
ATOM 1278 N N . GLU A 1 175 ? 8.656 -0.631 13.191 1.00 97.25 175 GLU A N 1
ATOM 1279 C CA . GLU A 1 175 ? 7.721 0.355 13.730 1.00 97.25 175 GLU A CA 1
ATOM 1280 C C . GLU A 1 175 ? 6.667 0.750 12.686 1.00 97.25 175 GLU A C 1
ATOM 1282 O O . GLU A 1 175 ? 6.796 0.494 11.485 1.00 97.25 175 GLU A O 1
ATOM 1287 N N . CYS A 1 176 ? 5.603 1.395 13.156 1.00 98.19 176 CYS A N 1
ATOM 1288 C CA . CYS A 1 176 ? 4.622 2.069 12.319 1.00 98.19 176 CYS A CA 1
ATOM 1289 C C . CYS A 1 176 ? 4.291 3.439 12.916 1.00 98.19 176 CYS A C 1
ATOM 1291 O O . CYS A 1 176 ? 4.345 3.614 14.133 1.00 98.19 176 CYS A O 1
ATOM 1293 N N . VAL A 1 177 ? 3.908 4.383 12.065 1.00 98.81 177 VAL A N 1
ATOM 1294 C CA . VAL A 1 177 ? 3.426 5.714 12.453 1.00 98.81 177 VAL A CA 1
ATOM 1295 C C . VAL A 1 177 ? 1.928 5.754 12.223 1.00 98.81 177 VAL A C 1
ATOM 1297 O O . VAL A 1 177 ? 1.462 5.315 11.172 1.00 98.81 177 VAL A O 1
ATOM 1300 N N . ALA A 1 178 ? 1.188 6.229 13.220 1.00 98.75 178 ALA A N 1
ATOM 1301 C CA . ALA A 1 178 ? -0.263 6.255 13.222 1.00 98.75 178 ALA A CA 1
ATOM 1302 C C . ALA A 1 178 ? -0.761 7.678 13.485 1.00 98.75 178 ALA A C 1
ATOM 1304 O O . ALA A 1 178 ? -0.638 8.179 14.599 1.00 98.75 178 ALA A O 1
ATOM 1305 N N . ASP A 1 179 ? -1.364 8.281 12.471 1.00 98.75 179 ASP A N 1
ATOM 1306 C CA . ASP A 1 179 ? -2.150 9.499 12.597 1.00 98.75 179 ASP A CA 1
ATOM 1307 C C . ASP A 1 179 ? -3.513 9.139 13.202 1.00 98.75 179 ASP A C 1
ATOM 1309 O O . ASP A 1 179 ? -4.383 8.569 12.537 1.00 98.75 179 ASP A O 1
ATOM 1313 N N . GLU A 1 180 ? -3.697 9.435 14.488 1.00 98.19 180 GLU A N 1
ATOM 1314 C CA . GLU A 1 180 ? -4.947 9.153 15.208 1.00 98.19 180 GLU A CA 1
ATOM 1315 C C . GLU A 1 180 ? -6.120 10.022 14.732 1.00 98.19 180 GLU A C 1
ATOM 1317 O O . GLU A 1 180 ? -7.278 9.634 14.899 1.00 98.19 180 GLU A O 1
ATOM 1322 N N . THR A 1 181 ? -5.838 11.186 14.139 1.00 97.69 181 THR A N 1
ATOM 1323 C CA . THR A 1 181 ? -6.861 12.148 13.714 1.00 97.69 181 THR A CA 1
ATOM 1324 C C . THR A 1 181 ? -7.440 11.745 12.366 1.00 97.69 181 THR A C 1
ATOM 1326 O O . THR A 1 181 ? -8.659 11.635 12.222 1.00 97.69 181 THR A O 1
ATOM 1329 N N . LEU A 1 182 ? -6.578 11.482 11.380 1.00 98.38 182 LEU A N 1
ATOM 1330 C CA . LEU A 1 182 ? -6.990 11.094 10.027 1.00 98.38 182 LEU A CA 1
ATOM 1331 C C . LEU A 1 182 ? -7.118 9.571 9.856 1.00 98.38 182 LEU A C 1
ATOM 1333 O O . LEU A 1 182 ? -7.540 9.108 8.797 1.00 98.38 182 LEU A O 1
ATOM 1337 N N . LYS A 1 183 ? -6.786 8.795 10.899 1.00 98.69 183 LYS A N 1
ATOM 1338 C CA . LYS A 1 183 ? -6.800 7.322 10.936 1.00 98.69 183 LYS A CA 1
ATOM 1339 C C . LYS A 1 183 ? -5.962 6.687 9.827 1.00 98.69 183 LYS A C 1
ATOM 1341 O O . LYS A 1 183 ? -6.366 5.708 9.193 1.00 98.69 183 LYS A O 1
ATOM 1346 N N . VAL A 1 184 ? -4.778 7.243 9.598 1.00 98.94 184 VAL A N 1
ATOM 1347 C CA . VAL A 1 184 ? -3.803 6.710 8.646 1.00 98.94 184 VAL A CA 1
ATOM 1348 C C . VAL A 1 184 ? -2.677 6.052 9.427 1.00 98.94 184 VAL A C 1
ATOM 1350 O O . VAL A 1 184 ? -2.088 6.660 10.310 1.00 98.94 184 VAL A O 1
ATOM 1353 N N . VAL A 1 185 ? -2.364 4.798 9.112 1.00 98.94 185 VAL A N 1
ATOM 1354 C CA . VAL A 1 185 ? -1.185 4.112 9.648 1.00 98.94 185 VAL A CA 1
ATOM 1355 C C . VAL A 1 185 ? -0.238 3.740 8.517 1.00 98.94 185 VAL A C 1
ATOM 1357 O O . VAL A 1 185 ? -0.656 3.352 7.428 1.00 98.94 185 VAL A O 1
ATOM 1360 N N . SER A 1 186 ? 1.061 3.870 8.750 1.00 98.94 186 SER A N 1
ATOM 1361 C CA . SER A 1 186 ? 2.076 3.521 7.761 1.00 98.94 186 SER A CA 1
ATOM 1362 C C . SER A 1 186 ? 3.302 2.870 8.380 1.00 98.94 186 SER A C 1
ATOM 1364 O O . SER A 1 186 ? 3.588 3.057 9.560 1.00 98.94 186 SER A O 1
ATOM 1366 N N . THR A 1 187 ? 4.013 2.056 7.601 1.00 98.88 187 THR A N 1
ATOM 1367 C CA . THR A 1 187 ? 5.236 1.371 8.048 1.00 98.88 187 THR A CA 1
ATOM 1368 C C . THR A 1 187 ? 6.258 1.257 6.909 1.00 98.88 187 THR A C 1
ATOM 1370 O O . THR A 1 187 ? 5.846 1.071 5.758 1.00 98.88 187 THR A O 1
ATOM 1373 N N . PRO A 1 188 ? 7.577 1.325 7.190 1.00 98.69 188 PRO A N 1
ATOM 1374 C CA . PRO A 1 188 ? 8.596 1.378 6.140 1.00 98.69 188 PRO A CA 1
ATOM 1375 C C . PRO A 1 188 ? 8.774 0.081 5.342 1.00 98.69 188 PRO A C 1
ATOM 1377 O O . PRO A 1 188 ? 9.145 0.136 4.175 1.00 98.69 188 PRO A O 1
ATOM 1380 N N . ALA A 1 189 ? 8.553 -1.091 5.950 1.00 98.69 189 ALA A N 1
ATOM 1381 C CA . ALA A 1 189 ? 8.780 -2.400 5.319 1.00 98.69 189 ALA A CA 1
ATOM 1382 C C . ALA A 1 189 ? 10.081 -2.449 4.474 1.00 98.69 189 ALA A C 1
ATOM 1384 O O . ALA A 1 189 ? 11.154 -2.152 5.006 1.00 98.69 189 ALA A O 1
ATOM 1385 N N . TYR A 1 190 ? 10.024 -2.807 3.183 1.00 98.62 190 TYR A N 1
ATOM 1386 C CA . TYR A 1 190 ? 11.221 -2.937 2.338 1.00 98.62 190 TYR A CA 1
ATOM 1387 C C . TYR A 1 190 ? 11.900 -1.621 1.943 1.00 98.62 190 TYR A C 1
ATOM 1389 O O . TYR A 1 190 ? 12.945 -1.673 1.296 1.00 98.62 190 TYR A O 1
ATOM 1397 N N . MET A 1 191 ? 11.396 -0.456 2.368 1.00 98.19 191 MET A N 1
ATOM 1398 C CA . MET A 1 191 ? 12.209 0.767 2.330 1.00 98.19 191 MET A CA 1
ATOM 1399 C C . MET A 1 191 ? 13.467 0.615 3.195 1.00 98.19 191 MET A C 1
ATOM 1401 O O . MET A 1 191 ? 14.499 1.190 2.866 1.0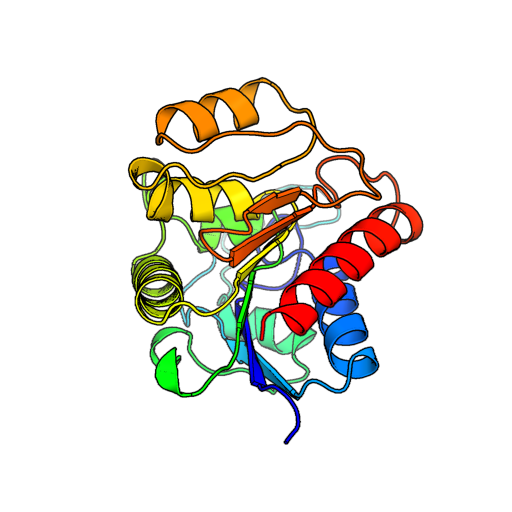0 98.19 191 MET A O 1
ATOM 1405 N N . LEU A 1 192 ? 13.393 -0.177 4.276 1.00 97.81 192 LEU A N 1
ATOM 1406 C CA . LEU A 1 192 ? 14.483 -0.361 5.244 1.00 97.81 192 LEU A CA 1
ATOM 1407 C C . LEU A 1 192 ? 14.860 -1.826 5.505 1.00 97.81 192 LEU A C 1
ATOM 1409 O O . LEU A 1 192 ? 15.998 -2.111 5.873 1.00 97.81 192 LEU A O 1
ATOM 1413 N N . GLY A 1 193 ? 13.907 -2.754 5.403 1.00 95.38 193 GLY A N 1
ATOM 1414 C CA . GLY A 1 193 ? 14.087 -4.129 5.861 1.00 95.38 193 GLY A CA 1
ATOM 1415 C C . GLY A 1 193 ? 14.965 -4.973 4.939 1.00 95.38 193 GLY A C 1
ATOM 1416 O O . GLY A 1 193 ? 14.646 -5.093 3.758 1.00 95.38 193 GLY A O 1
ATOM 1417 N N . PRO A 1 194 ? 16.029 -5.621 5.449 1.00 94.25 194 PRO A N 1
ATOM 1418 C CA . PRO A 1 194 ? 16.887 -6.478 4.632 1.00 94.25 194 PRO A CA 1
ATOM 1419 C C . PRO A 1 194 ? 16.249 -7.843 4.331 1.00 94.25 194 PRO A C 1
ATOM 1421 O O . PRO A 1 194 ? 16.645 -8.508 3.373 1.00 94.25 194 PRO A O 1
ATOM 1424 N N . GLY A 1 195 ? 15.260 -8.272 5.123 1.00 96.31 195 GLY A N 1
ATOM 1425 C CA . GLY A 1 195 ? 14.612 -9.569 4.982 1.00 96.31 195 GLY A CA 1
ATOM 1426 C C . GLY A 1 195 ? 13.140 -9.573 5.389 1.00 96.31 195 GLY A C 1
ATOM 1427 O O . GLY A 1 195 ? 12.610 -8.636 5.983 1.00 96.31 195 GLY A O 1
ATOM 1428 N N . ILE A 1 196 ? 12.464 -10.675 5.050 1.00 98.19 196 ILE A N 1
ATOM 1429 C CA . ILE A 1 196 ? 11.028 -10.851 5.316 1.00 98.19 196 ILE A CA 1
ATOM 1430 C C . ILE A 1 196 ? 10.700 -10.814 6.819 1.00 98.19 196 ILE A C 1
ATOM 1432 O O . ILE A 1 196 ? 9.659 -10.292 7.205 1.00 98.19 196 ILE A O 1
ATOM 1436 N N . ALA A 1 197 ? 11.592 -11.329 7.672 1.00 97.06 197 ALA A N 1
ATOM 1437 C CA . ALA A 1 197 ? 11.397 -11.332 9.122 1.00 97.06 197 ALA A CA 1
ATOM 1438 C C . ALA A 1 197 ? 11.417 -9.912 9.713 1.00 97.06 197 ALA A C 1
ATOM 1440 O O . ALA A 1 197 ? 10.642 -9.619 10.622 1.00 97.06 197 ALA A O 1
ATOM 1441 N N . ASP A 1 198 ? 12.254 -9.025 9.169 1.00 96.31 198 ASP A N 1
ATOM 1442 C CA . ASP A 1 198 ? 12.392 -7.648 9.647 1.00 96.31 198 ASP A CA 1
ATOM 1443 C C . ASP A 1 198 ? 11.139 -6.825 9.339 1.00 96.31 198 ASP A C 1
ATOM 1445 O O . ASP A 1 198 ? 10.607 -6.131 10.207 1.00 96.31 198 ASP A O 1
ATOM 1449 N N . ILE A 1 199 ? 10.624 -6.947 8.110 1.00 98.50 199 ILE A N 1
ATOM 1450 C CA . ILE A 1 199 ? 9.433 -6.205 7.673 1.00 98.50 199 ILE A CA 1
ATOM 1451 C C . ILE A 1 199 ? 8.144 -6.739 8.306 1.00 98.50 199 ILE A C 1
ATOM 1453 O O . ILE A 1 199 ? 7.174 -5.996 8.464 1.00 98.50 199 ILE A O 1
ATOM 1457 N N . ALA A 1 200 ? 8.125 -8.018 8.694 1.00 98.75 200 ALA A N 1
ATOM 1458 C CA . ALA A 1 200 ? 6.953 -8.680 9.249 1.00 98.75 200 ALA A CA 1
ATOM 1459 C C . ALA A 1 200 ? 6.464 -8.009 10.538 1.00 98.75 200 ALA A C 1
ATOM 1461 O O . ALA A 1 200 ? 5.262 -7.797 10.692 1.00 98.75 200 ALA A O 1
ATOM 1462 N N . ALA A 1 201 ? 7.374 -7.612 11.432 1.00 97.38 201 ALA A N 1
ATOM 1463 C CA . ALA A 1 201 ? 7.014 -6.956 12.690 1.00 97.38 201 ALA A CA 1
ATOM 1464 C C . ALA A 1 201 ? 6.352 -5.580 12.472 1.00 97.38 201 ALA A C 1
ATOM 1466 O O . ALA A 1 201 ? 5.335 -5.274 13.105 1.00 97.38 201 ALA A O 1
ATOM 1467 N N . GLY A 1 202 ? 6.887 -4.774 11.548 1.00 98.44 202 GLY A N 1
ATOM 1468 C CA . GLY A 1 202 ? 6.326 -3.466 11.195 1.00 98.44 202 GLY A CA 1
ATOM 1469 C C . GLY A 1 202 ? 4.951 -3.589 10.538 1.00 98.44 202 GLY A C 1
ATOM 1470 O O . GLY A 1 202 ? 3.991 -2.949 10.973 1.00 98.44 202 GLY A O 1
ATOM 1471 N N . ILE A 1 203 ? 4.809 -4.497 9.564 1.00 98.88 203 ILE A N 1
ATOM 1472 C CA . ILE A 1 203 ? 3.525 -4.765 8.895 1.00 98.88 203 ILE A CA 1
ATOM 1473 C C . ILE A 1 203 ? 2.500 -5.313 9.887 1.00 98.88 203 ILE A C 1
ATOM 1475 O O . ILE A 1 203 ? 1.360 -4.856 9.892 1.00 98.88 203 ILE A O 1
ATOM 1479 N N . GLN A 1 204 ? 2.879 -6.235 10.775 1.00 98.75 204 GLN A N 1
ATOM 1480 C CA . GLN A 1 204 ? 1.965 -6.744 11.796 1.00 98.75 204 GLN A CA 1
ATOM 1481 C C . GLN A 1 204 ? 1.447 -5.619 12.697 1.00 98.75 204 GLN A C 1
ATOM 1483 O O . GLN A 1 204 ? 0.255 -5.579 13.002 1.00 98.75 204 GLN A O 1
ATOM 1488 N N . SER A 1 205 ? 2.328 -4.713 13.122 1.00 98.31 205 SER A N 1
ATOM 1489 C CA . SER A 1 205 ? 1.967 -3.581 13.982 1.00 98.31 205 SER A CA 1
ATOM 1490 C C . SER A 1 205 ? 1.037 -2.608 13.254 1.00 98.31 205 SER A C 1
ATOM 1492 O O . SER A 1 205 ? -0.000 -2.230 13.798 1.00 98.31 205 SER A O 1
ATOM 1494 N N . CYS A 1 206 ? 1.339 -2.311 11.988 1.00 98.69 206 CYS A N 1
ATOM 1495 C CA . CYS A 1 206 ? 0.509 -1.502 11.098 1.00 98.69 206 CYS A CA 1
ATOM 1496 C C . CYS A 1 206 ? -0.905 -2.093 10.935 1.00 98.69 206 CYS A C 1
ATOM 1498 O O . CYS A 1 206 ? -1.901 -1.413 11.181 1.00 98.69 206 CYS A O 1
ATOM 1500 N N . ILE A 1 207 ? -1.015 -3.389 10.624 1.00 98.88 207 ILE A N 1
ATOM 1501 C CA . ILE A 1 207 ? -2.310 -4.066 10.456 1.00 98.88 207 ILE A CA 1
ATOM 1502 C C . ILE A 1 207 ? -3.082 -4.160 11.779 1.00 98.88 207 ILE A C 1
ATOM 1504 O O . ILE A 1 207 ? -4.288 -3.921 11.799 1.00 98.88 207 ILE A O 1
ATOM 1508 N N . LYS A 1 208 ? -2.419 -4.449 12.906 1.00 98.69 208 LYS A N 1
ATOM 1509 C CA . LYS A 1 208 ? -3.071 -4.426 14.229 1.00 98.69 208 LYS A CA 1
ATOM 1510 C C . LYS A 1 208 ? -3.655 -3.052 14.543 1.00 98.69 208 LYS A C 1
ATOM 1512 O O . LYS A 1 208 ? -4.774 -2.969 15.045 1.00 98.69 208 LYS A O 1
ATOM 1517 N N . LYS A 1 209 ? -2.920 -1.983 14.229 1.00 98.81 209 LYS A N 1
ATOM 1518 C CA . LYS A 1 209 ? -3.382 -0.612 14.435 1.00 98.81 209 LYS A CA 1
ATOM 1519 C C . LYS A 1 209 ? -4.583 -0.280 13.550 1.00 98.81 209 LYS A C 1
ATOM 1521 O O . LYS A 1 209 ? -5.593 0.169 14.086 1.00 98.81 209 LYS A O 1
ATOM 1526 N N . LEU A 1 210 ? -4.530 -0.610 12.257 1.00 98.81 210 LEU A N 1
ATOM 1527 C CA . LEU A 1 210 ? -5.670 -0.490 11.340 1.00 98.81 210 LEU A CA 1
ATOM 1528 C C . LEU A 1 210 ? -6.929 -1.159 11.917 1.00 98.81 210 LEU A C 1
ATOM 1530 O O . LEU A 1 210 ? -7.978 -0.528 12.016 1.00 98.81 210 LEU A O 1
ATOM 1534 N N . LEU A 1 211 ? -6.813 -2.420 12.343 1.00 98.69 211 LEU A N 1
ATOM 1535 C CA . LEU A 1 211 ? -7.939 -3.191 12.876 1.00 98.69 211 LEU A CA 1
ATOM 1536 C C . LEU A 1 211 ? -8.469 -2.656 14.212 1.00 98.69 211 LEU A C 1
ATOM 1538 O O . LEU A 1 211 ? -9.636 -2.872 14.518 1.00 98.69 211 LEU A O 1
ATOM 1542 N N . SER A 1 212 ? -7.644 -1.961 15.001 1.00 98.25 212 SER A N 1
ATOM 1543 C CA . SER A 1 212 ? -8.090 -1.334 16.253 1.00 98.25 212 SER A CA 1
ATOM 1544 C C . SER A 1 212 ? -9.002 -0.121 16.035 1.00 98.25 212 SER A C 1
ATOM 1546 O O . SER A 1 212 ? -9.777 0.222 16.925 1.00 98.25 212 SER A O 1
ATOM 1548 N N . TRP A 1 213 ? -8.916 0.516 14.863 1.00 98.12 213 TRP A N 1
ATOM 1549 C CA . TRP A 1 213 ? -9.768 1.643 14.477 1.00 98.12 213 TRP A CA 1
ATOM 1550 C C . TRP A 1 213 ? -10.997 1.236 13.662 1.00 98.12 213 TRP A C 1
ATOM 1552 O O . TRP A 1 213 ? -11.969 1.995 13.634 1.00 98.12 213 TRP A O 1
ATOM 1562 N N . ALA A 1 214 ? -10.903 0.113 12.942 1.00 87.56 214 ALA A N 1
ATOM 1563 C CA . ALA A 1 214 ? -11.915 -0.354 11.999 1.00 87.56 214 ALA A CA 1
ATOM 1564 C C . ALA A 1 214 ? -13.190 -0.799 12.708 1.00 87.56 214 ALA A C 1
ATOM 1566 O O . ALA A 1 214 ? -13.142 -1.264 13.870 1.00 87.56 214 ALA A O 1
#

Solvent-accessible surface area (backbone atoms only — not comparable to full-atom values): 10537 Å² total; per-residue (Å²): 130,69,48,36,31,38,33,49,42,25,14,68,32,39,75,35,0,15,23,58,65,58,41,52,50,49,56,49,44,38,46,75,69,55,31,47,74,47,36,25,12,49,85,41,70,36,86,52,39,54,40,83,89,78,73,40,74,43,83,94,54,84,53,41,12,29,71,38,23,22,66,80,44,73,66,54,56,44,51,34,85,74,62,56,52,89,81,37,38,28,40,37,30,47,14,24,67,10,15,50,52,49,49,30,43,85,99,72,41,61,23,67,60,57,45,54,45,54,52,43,26,52,78,66,74,31,19,30,33,23,27,16,64,29,35,54,56,48,20,73,70,40,2,84,75,49,44,42,32,19,49,20,78,55,65,67,63,40,53,58,28,39,74,38,46,12,42,65,45,77,45,54,29,59,33,55,37,68,24,81,86,73,33,33,27,11,14,8,20,78,66,64,27,93,46,73,75,46,18,44,49,2,51,45,51,26,48,53,53,38,60,74,68,74

pLDDT: mean 97.25, std 4.87, range [58.38, 98.94]

Radius of gyration: 15.46 Å; Cα contacts (8 Å, |Δi|>4): 558; chains: 1; bounding box: 37×36×42 Å

Secondary structure (DSSP, 8-state):
---EEEEE--SSSTTTS--HHHHHHHHHHHHHTT-EEEEEE-SSB-S--EETTTTEE-TT---BHHHHHHHHTTT-EEEGGG--GGG-SEEEE---HHHHHHTEETTTEEPHHHHHHHHHHHHTT--EEEETTTHHHHHHHHGGGT-EE---S-HHHHHHHHTTT-EE----TT--EEETTTTEEEE-GGGT-SSHHHHHHHHHHHHHHHHHH-

Mean predicted aligned error: 2.45 Å

Nearest PDB structures (foldseek):
  5lir-assembly1_A-2  TM=9.589E-01  e=9.122E-27  Salmonella enterica subsp. enterica serovar Typhimurium
  1oy1-assembly1_B  TM=9.590E-01  e=4.213E-26  Escherichia coli K-12
  3l3b-assembly1_B  TM=9.618E-01  e=1.835E-25  Ehrlichia chaffeensis str. Arkansas
  3l3b-assembly1_A  TM=9.406E-01  e=2.770E-25  Ehrlichia chaffeensis str. Arkansas
  3cne-assembly2_C  TM=7.050E-01  e=1.055E-06  Bacteroides thetaiotaomicron VPI-5482